Protein AF-A0A948FG03-F1 (afdb_monomer)

Solvent-accessible surface area (backbone atoms only — not comparable to full-atom values): 10979 Å² total; per-residue (Å²): 132,91,72,87,84,82,87,85,90,85,76,92,40,69,92,44,40,44,73,74,46,52,48,54,50,53,49,34,48,30,69,26,48,68,45,96,51,102,78,54,52,73,44,79,37,76,53,86,86,86,85,87,84,87,84,83,83,82,92,64,96,41,87,91,67,68,50,73,68,55,46,48,51,48,46,70,67,39,48,65,60,51,21,59,76,71,62,13,80,45,79,75,46,76,59,95,52,34,39,34,23,26,21,96,84,71,63,36,37,36,37,37,35,65,49,83,66,64,91,58,48,67,61,52,54,62,78,47,66,96,35,42,27,44,38,33,39,40,44,99,53,88,65,68,66,74,81,51,67,88,53,58,91,45,54,43,83,44,55,28,42,56,69,62,52,52,54,52,51,53,52,52,52,62,57,73,78,106

Secondary structure (DSSP, 8-state):
-------------GGGIIIIIIHHHHHHHHHEEE--STT-PEEEP---------------S-GGG--HHHHHHHHHHTHHHHHHHHT--EEEEE-SSEEEEE-TTSSEEEEEE--SSSTTHHHHHHHTTTSEEEEEEE-SS---GGGGTTS-TTEEEEEESHHHHHHHHHHHHHHHT-

Sequence (178 aa):
DKGKRRFILCTNNEGQIAEEVCYPRIEKIIKGYTKKSKNSEKINGLGGNLQYFKTDLIPVERIDNINDKQRHELTEKAGQMIAIKENTFEEVEICEWYQIFENKDKTRKTAIYFRENADKFEELVKKMKNEKTVLYVFSYGVIDKELFKYLGKNITIEDIPEPILEIYREINLTIKDK

Nearest PDB structures (foldseek):
  6gpk-assembly1_C  TM=4.573E-01  e=8.631E-01  Homo sapiens
  6p4o-assembly2_D  TM=2.870E-01  e=3.043E-01  Sulfurisphaera tokodaii str. 7
  8r7e-assembly1_A  TM=3.905E-01  e=7.576E-01  Homo sapiens
  7myv-assembly1_A  TM=3.786E-01  e=5.349E+00  Plasmodium falciparum 3D7
  4kjz-assembly1_A  TM=3.976E-01  e=9.614E+00  Thermus thermophilus HB8

Radius of gyration: 20.3 Å; Cα contacts (8 Å, |Δi|>4): 213; chains: 1; bounding box: 46×48×62 Å

Foldseek 3Di:
DPDPDDDDDDDPCVVVCVPPPVQVVLVCQQQWDFDPDPVRDTGHHPHDDDDDDDDDDDDDPDLVDQDPVSQLVCLLRCVCVVCVVQQFRAWDDDDPAKTKGHHPVRQEIEMEGRDPDCPCVVVVLVVCPPHQYEYEYEDPDFDDCVVVPVRDPSYHYDYDDVVVSVVVVVVVVVVVVD

pLDDT: mean 89.24, std 8.6, range [48.06, 98.06]

Mean predicted aligned error: 6.2 Å

Structure (mmCIF, N/CA/C/O backbone):
data_AF-A0A948FG03-F1
#
_entry.id   AF-A0A948FG03-F1
#
loop_
_atom_site.group_PDB
_atom_site.id
_atom_site.type_symbol
_atom_site.label_atom_id
_atom_site.label_alt_id
_atom_site.label_comp_id
_atom_site.label_asym_id
_atom_site.label_entity_id
_atom_site.label_seq_id
_atom_site.pdbx_PDB_ins_code
_atom_site.Cartn_x
_atom_site.Cartn_y
_atom_site.Cartn_z
_atom_site.occupancy
_atom_site.B_i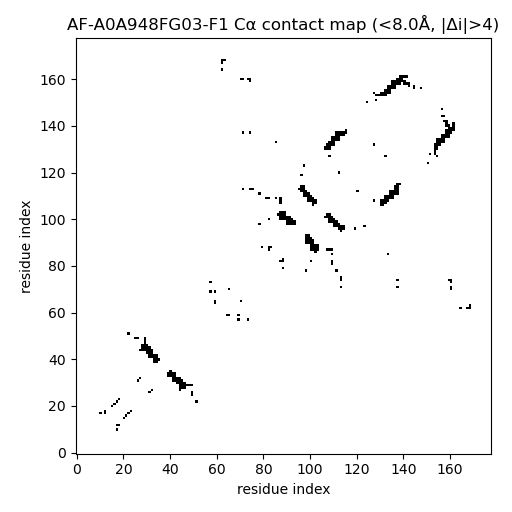so_or_equiv
_atom_site.auth_seq_id
_atom_site.auth_comp_id
_atom_site.auth_asym_id
_atom_site.auth_atom_id
_atom_site.pdbx_PDB_model_num
ATOM 1 N N . ASP A 1 1 ? -30.243 2.510 8.885 1.00 75.06 1 ASP A N 1
ATOM 2 C CA . ASP A 1 1 ? -30.362 2.360 7.415 1.00 75.06 1 ASP A CA 1
ATOM 3 C C . ASP A 1 1 ? -29.430 1.289 6.807 1.00 75.06 1 ASP A C 1
ATOM 5 O O . ASP A 1 1 ? -29.409 1.167 5.591 1.00 75.06 1 ASP A O 1
ATOM 9 N N . LYS A 1 2 ? -28.684 0.483 7.594 1.00 82.56 2 LYS A N 1
ATOM 10 C CA . LYS A 1 2 ? -27.725 -0.532 7.082 1.00 82.56 2 LYS A CA 1
ATOM 11 C C . LYS A 1 2 ? -26.729 0.025 6.037 1.00 82.56 2 LYS A C 1
ATOM 13 O O . LYS A 1 2 ? -26.262 -0.711 5.169 1.00 82.56 2 LYS A O 1
ATOM 18 N N . GLY A 1 3 ? -26.417 1.324 6.104 1.00 81.69 3 GLY A N 1
ATOM 19 C CA . GLY A 1 3 ? -25.534 1.983 5.144 1.00 81.69 3 GLY A CA 1
ATOM 20 C C . GLY A 1 3 ? -24.081 1.507 5.246 1.00 81.69 3 GLY A C 1
ATOM 21 O O . GLY A 1 3 ? -23.600 1.175 6.324 1.00 81.69 3 GLY A O 1
ATOM 22 N N . LYS A 1 4 ? -23.363 1.519 4.117 1.00 86.94 4 LYS A N 1
ATOM 23 C CA . LYS A 1 4 ? -21.937 1.149 4.004 1.00 86.94 4 LYS A CA 1
ATOM 24 C C . LYS A 1 4 ? -21.066 2.380 3.720 1.00 86.94 4 LYS A C 1
ATOM 26 O O . LYS A 1 4 ? -20.259 2.385 2.792 1.00 86.94 4 LYS A O 1
ATOM 31 N N . ARG A 1 5 ? -21.321 3.471 4.451 1.00 89.81 5 ARG A N 1
ATOM 32 C CA . ARG A 1 5 ? -20.656 4.764 4.223 1.00 89.81 5 ARG A CA 1
ATOM 33 C C . ARG A 1 5 ? -19.168 4.653 4.545 1.00 89.81 5 ARG A C 1
ATOM 35 O O . ARG A 1 5 ? -18.794 4.061 5.551 1.00 89.81 5 ARG A O 1
ATOM 42 N N . ARG A 1 6 ? -18.347 5.251 3.687 1.00 89.44 6 ARG A N 1
ATOM 43 C CA . ARG A 1 6 ? -16.896 5.393 3.839 1.00 89.44 6 ARG A CA 1
ATOM 44 C C . ARG A 1 6 ? -16.560 6.865 3.642 1.00 89.44 6 ARG A C 1
ATOM 46 O O . ARG A 1 6 ? -17.223 7.525 2.844 1.00 89.44 6 ARG A O 1
ATOM 53 N N . PHE A 1 7 ? -15.574 7.370 4.367 1.00 91.75 7 PHE A N 1
ATOM 54 C CA . PHE A 1 7 ? -15.118 8.749 4.236 1.00 91.75 7 PHE A CA 1
ATOM 55 C C . PHE A 1 7 ? -13.610 8.828 4.465 1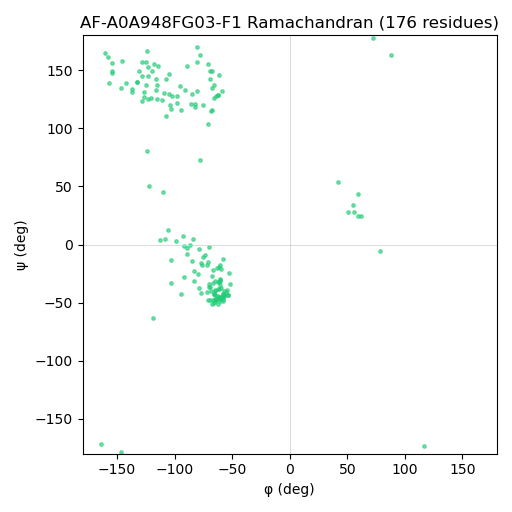.00 91.75 7 PHE A C 1
ATOM 57 O O . PHE A 1 7 ? -13.030 7.952 5.103 1.00 91.75 7 PHE A O 1
ATOM 64 N N . ILE A 1 8 ? -13.006 9.893 3.946 1.00 91.12 8 ILE A N 1
ATOM 65 C CA . ILE A 1 8 ? -11.625 10.288 4.213 1.00 91.12 8 ILE A CA 1
ATOM 66 C C . ILE A 1 8 ? -11.700 11.639 4.922 1.00 91.12 8 ILE A C 1
ATOM 68 O O . ILE A 1 8 ? -12.460 12.513 4.502 1.00 91.12 8 ILE A O 1
ATOM 72 N N . LEU A 1 9 ? -10.960 11.791 6.019 1.00 92.38 9 LEU A N 1
ATOM 73 C CA . LEU A 1 9 ? -10.835 13.054 6.739 1.00 92.38 9 LEU A CA 1
ATOM 74 C C . LEU A 1 9 ? -9.416 13.581 6.552 1.00 92.38 9 LEU A C 1
ATOM 76 O O . LEU A 1 9 ? -8.460 12.891 6.897 1.00 92.38 9 LEU A O 1
ATOM 80 N N . CYS A 1 10 ? -9.301 14.806 6.049 1.00 92.50 10 CYS A N 1
ATOM 81 C CA . CYS A 1 10 ? -8.025 15.476 5.828 1.00 92.50 10 CYS A CA 1
ATOM 82 C C . CYS A 1 10 ? -7.922 16.712 6.722 1.00 92.50 10 CYS A C 1
ATOM 84 O O . CYS A 1 10 ? -8.901 17.425 6.939 1.00 92.50 10 CYS A O 1
ATOM 86 N N . THR A 1 11 ? -6.725 16.974 7.229 1.00 92.69 11 THR A N 1
ATOM 87 C CA . THR A 1 11 ? -6.386 18.165 8.009 1.00 92.69 11 THR A CA 1
ATOM 88 C C . THR A 1 11 ? -4.888 18.413 7.864 1.00 92.69 11 THR A C 1
ATOM 90 O O . THR A 1 11 ? -4.123 17.466 7.704 1.00 92.69 11 THR A O 1
ATOM 93 N N . ASN A 1 12 ? -4.468 19.675 7.931 1.00 92.50 12 ASN A N 1
ATOM 94 C CA . ASN A 1 12 ? -3.057 20.059 8.016 1.00 92.50 12 ASN A CA 1
ATOM 95 C C . ASN A 1 12 ? -2.421 19.704 9.378 1.00 92.50 12 ASN A C 1
ATOM 97 O O . ASN A 1 12 ? -1.238 19.958 9.573 1.00 92.50 12 ASN A O 1
ATOM 101 N N . ASN A 1 13 ? -3.201 19.140 10.313 1.00 94.19 13 ASN A N 1
ATOM 102 C CA . ASN A 1 13 ? -2.780 18.782 11.666 1.00 94.19 13 ASN A CA 1
ATOM 103 C C . ASN A 1 13 ? -2.194 19.969 12.460 1.00 94.19 13 ASN A C 1
ATOM 105 O O . ASN A 1 13 ? -1.364 19.783 13.350 1.00 94.19 13 ASN A O 1
ATOM 109 N N . GLU A 1 14 ? -2.627 21.196 12.153 1.00 94.56 14 GLU A N 1
ATOM 110 C CA . GLU A 1 14 ? -2.222 22.391 12.891 1.00 94.56 14 GLU A CA 1
ATOM 111 C C . GLU A 1 14 ? -2.601 22.260 14.372 1.00 94.56 14 GLU A C 1
ATOM 113 O O . GLU A 1 14 ? -3.704 21.828 14.717 1.00 94.56 14 GLU A O 1
ATOM 118 N N . GLY A 1 15 ? -1.649 22.563 15.259 1.00 96.06 15 GLY A N 1
ATOM 119 C CA . GLY A 1 15 ? -1.823 22.363 16.699 1.00 96.06 15 GLY A CA 1
ATOM 120 C C . GLY A 1 15 ? -2.0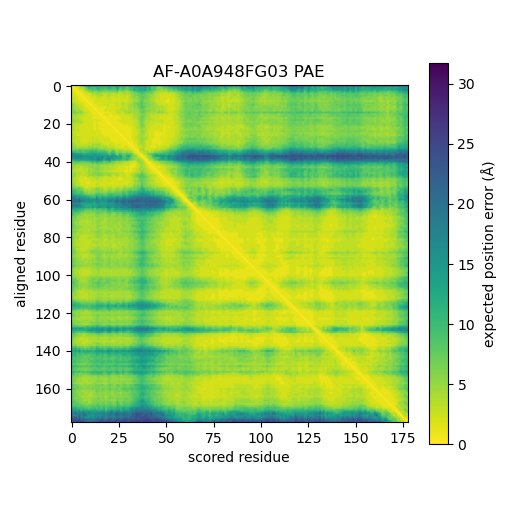47 20.901 17.103 1.00 96.06 15 GLY A C 1
ATOM 121 O O . GLY A 1 15 ? -2.664 20.656 18.133 1.00 96.06 15 GLY A O 1
ATOM 122 N N . GLN A 1 16 ? -1.594 19.935 16.292 1.00 95.19 16 GLN A N 1
ATOM 123 C CA . GLN A 1 16 ? -1.769 18.494 16.518 1.00 95.19 16 GLN A CA 1
ATOM 124 C C . GLN A 1 16 ? -3.244 18.053 16.601 1.00 95.19 16 GLN A C 1
ATOM 126 O O . GLN A 1 16 ? -3.568 17.021 17.193 1.00 95.19 16 GLN A O 1
ATOM 131 N N . ILE A 1 17 ? -4.168 18.811 15.995 1.00 96.00 17 ILE A N 1
ATOM 132 C CA . ILE A 1 17 ? -5.612 18.546 16.094 1.00 96.00 17 ILE A CA 1
ATOM 133 C C . ILE A 1 17 ? -6.010 17.168 15.546 1.00 96.00 17 ILE A C 1
ATOM 135 O O . ILE A 1 17 ? -6.968 16.554 16.029 1.00 96.00 17 ILE A O 1
ATOM 139 N N . ALA A 1 18 ? -5.289 16.653 14.549 1.00 94.88 18 ALA A N 1
ATOM 140 C CA . ALA A 1 18 ? -5.553 15.334 13.997 1.00 94.88 18 ALA A CA 1
ATOM 141 C C . ALA A 1 18 ? -5.191 14.244 15.012 1.00 94.88 18 ALA A C 1
ATOM 143 O O . ALA A 1 18 ? -6.007 13.356 15.262 1.00 94.88 18 ALA A O 1
ATOM 144 N N . GLU A 1 19 ? -4.005 14.356 15.614 1.00 94.50 19 GLU A N 1
ATOM 145 C CA . GLU A 1 19 ? -3.403 13.353 16.501 1.00 94.50 19 GLU A CA 1
ATOM 146 C C . GLU A 1 19 ? -4.021 13.370 17.904 1.00 94.50 19 GLU A C 1
ATOM 148 O O . GLU A 1 19 ? -4.325 12.313 18.456 1.00 94.50 19 GLU A O 1
ATOM 153 N N . GLU A 1 20 ? -4.277 14.552 18.465 1.00 96.31 20 GLU A N 1
ATOM 154 C CA . GLU A 1 20 ? -4.740 14.695 19.850 1.00 96.31 20 GLU A CA 1
ATOM 155 C C . GLU A 1 20 ? -6.268 14.709 19.985 1.00 96.31 20 GLU A C 1
ATOM 157 O O . GLU A 1 20 ? -6.811 14.302 21.018 1.00 96.31 20 GLU A O 1
ATOM 162 N N . VAL A 1 21 ? -6.990 15.154 18.949 1.00 94.69 21 VAL A N 1
ATOM 163 C CA . VAL A 1 21 ? -8.441 15.392 19.039 1.00 94.69 21 VAL A CA 1
ATOM 164 C C . VAL A 1 21 ? -9.231 14.516 18.075 1.00 94.69 21 VAL A C 1
ATOM 166 O O . VAL A 1 21 ? -10.054 13.703 18.507 1.00 94.69 21 VAL A O 1
ATOM 169 N N . CYS A 1 22 ? -9.027 14.672 16.768 1.00 95.38 22 CYS A N 1
ATOM 170 C CA . CYS A 1 22 ? -9.875 14.043 15.757 1.00 95.38 22 CYS A CA 1
ATOM 171 C C . CYS A 1 22 ? -9.726 12.520 15.735 1.00 95.38 22 CYS A C 1
ATOM 173 O O . CYS A 1 22 ? -10.739 11.820 15.823 1.00 95.38 22 CYS A O 1
ATOM 175 N N . TYR A 1 23 ? -8.495 12.008 15.661 1.00 95.44 23 TYR A N 1
ATOM 176 C CA . TYR A 1 23 ? -8.232 10.572 15.616 1.00 95.44 23 TYR A CA 1
ATOM 177 C C . TYR A 1 23 ? -8.715 9.855 16.890 1.00 95.44 23 TYR A C 1
ATOM 179 O O . TYR A 1 23 ? -9.551 8.954 16.760 1.00 95.44 23 TYR A O 1
ATOM 187 N N . PRO A 1 24 ? -8.359 10.295 18.119 1.00 95.56 24 PRO A N 1
ATOM 188 C CA . PRO A 1 24 ? -8.843 9.649 19.341 1.00 95.56 24 PRO A CA 1
ATOM 189 C C . PRO A 1 24 ? -10.365 9.706 19.487 1.00 95.56 24 PRO A C 1
ATOM 191 O O . PRO A 1 24 ? -10.979 8.795 20.044 1.00 95.56 24 PRO A O 1
ATOM 194 N N . ARG A 1 25 ? -11.011 10.774 18.997 1.00 95.19 25 ARG A N 1
ATOM 195 C CA . ARG A 1 25 ? -12.475 10.892 19.018 1.00 95.19 25 ARG A CA 1
ATOM 196 C C . ARG A 1 25 ? -13.131 9.865 18.099 1.00 95.19 25 ARG A C 1
ATOM 198 O O . ARG A 1 25 ? -14.074 9.204 18.527 1.00 95.19 25 ARG A O 1
ATOM 205 N N . ILE A 1 26 ? -12.654 9.724 16.863 1.00 95.75 26 ILE A N 1
ATOM 206 C CA . ILE A 1 26 ? -13.196 8.745 15.909 1.00 95.75 26 ILE A CA 1
ATOM 207 C C . ILE A 1 26 ? -12.933 7.323 16.414 1.00 95.75 26 ILE A C 1
ATOM 209 O O . ILE A 1 26 ? -13.846 6.499 16.423 1.00 95.75 26 ILE A O 1
ATOM 213 N N . GLU A 1 27 ? -11.731 7.059 16.924 1.00 95.81 27 GLU A N 1
ATOM 214 C CA . GLU A 1 27 ? -11.370 5.769 17.509 1.00 95.81 27 GLU A CA 1
ATOM 215 C C . GLU A 1 27 ? -12.304 5.386 18.667 1.00 95.81 27 GLU A C 1
ATOM 217 O O . GLU A 1 27 ? -12.835 4.274 18.685 1.00 95.81 27 GLU A O 1
ATOM 222 N N . LYS A 1 28 ? -12.578 6.312 19.597 1.00 94.75 28 LYS A N 1
ATOM 223 C CA . LYS A 1 28 ? -13.524 6.094 20.705 1.00 94.75 28 LYS A CA 1
ATOM 224 C C . LYS A 1 28 ? -14.941 5.815 20.224 1.00 94.75 28 LYS A C 1
ATOM 226 O O . LYS A 1 28 ? -15.624 4.990 20.817 1.00 94.75 28 LYS A O 1
ATOM 231 N N . ILE A 1 29 ? -15.403 6.483 19.171 1.00 93.88 29 ILE A N 1
ATOM 232 C CA . ILE A 1 29 ? -16.741 6.234 18.617 1.00 93.88 29 ILE A CA 1
ATOM 233 C C . ILE A 1 29 ? -16.814 4.851 17.954 1.00 93.88 29 ILE A C 1
ATOM 235 O O . ILE A 1 29 ? -17.825 4.162 18.085 1.00 93.88 29 ILE A O 1
ATOM 239 N N . ILE A 1 30 ? -15.740 4.411 17.296 1.00 94.75 30 ILE A N 1
ATOM 240 C CA . ILE A 1 30 ? -15.665 3.089 16.660 1.00 94.75 30 ILE A CA 1
ATOM 241 C C . ILE A 1 30 ? -15.571 1.973 17.707 1.00 94.75 30 ILE A C 1
ATOM 243 O O . ILE A 1 30 ? -16.319 0.999 17.622 1.00 94.75 30 ILE A O 1
ATOM 247 N N . LYS A 1 31 ? -14.683 2.115 18.701 1.00 94.81 31 LYS A N 1
ATOM 248 C CA . LYS A 1 31 ? -14.413 1.095 19.734 1.00 94.81 31 LYS A CA 1
ATOM 249 C C . LYS A 1 31 ? -15.407 1.126 20.902 1.00 94.81 31 LYS A C 1
ATOM 251 O O . LYS A 1 31 ? -15.593 0.115 21.575 1.00 94.81 31 LYS A O 1
ATOM 256 N N . GLY A 1 32 ? -16.065 2.258 21.129 1.00 94.44 32 GLY A N 1
ATOM 257 C CA . GLY A 1 32 ? -16.833 2.535 22.341 1.00 94.44 32 GLY A CA 1
ATOM 258 C C . GLY A 1 32 ? -15.962 3.142 23.443 1.00 94.44 32 GLY A C 1
ATOM 259 O O . GLY A 1 32 ? -14.732 3.085 23.404 1.00 94.44 32 GLY A O 1
ATOM 260 N N . TYR A 1 33 ? -16.602 3.755 24.439 1.00 93.88 33 TYR A N 1
ATOM 261 C CA . TYR A 1 33 ? -15.919 4.391 25.568 1.00 93.88 33 TYR A CA 1
ATOM 262 C C . TYR A 1 33 ? -16.844 4.528 26.782 1.00 93.88 33 TYR A C 1
ATOM 264 O O . TYR A 1 33 ? -18.066 4.498 26.658 1.00 93.88 33 TYR A O 1
ATOM 272 N N . THR A 1 34 ? -16.266 4.725 27.966 1.00 92.06 34 THR A N 1
ATOM 273 C CA . THR A 1 34 ? -17.026 5.015 29.191 1.00 92.06 34 THR A CA 1
ATOM 274 C C . THR A 1 34 ? -17.044 6.518 29.443 1.00 92.06 34 THR A C 1
ATOM 276 O O . THR A 1 34 ? -15.991 7.164 29.463 1.00 92.06 34 THR A O 1
ATOM 279 N N . LYS A 1 35 ? -18.231 7.099 29.636 1.00 87.12 35 LYS A N 1
ATOM 280 C CA . LYS A 1 35 ? -18.363 8.513 30.005 1.00 87.12 35 LYS A CA 1
ATOM 281 C C . LYS A 1 35 ? -17.825 8.730 31.417 1.00 87.12 35 LYS A C 1
ATOM 283 O O . LYS A 1 35 ? -18.186 8.011 32.344 1.00 87.12 35 LYS A O 1
ATOM 288 N N . LYS A 1 36 ? -17.031 9.785 31.600 1.00 82.50 36 LYS A N 1
ATOM 289 C CA . LYS A 1 36 ? -16.652 10.287 32.927 1.00 82.50 36 LYS A CA 1
ATOM 290 C C . LYS A 1 36 ? -17.816 11.101 33.508 1.00 82.50 36 LYS A C 1
ATOM 292 O O . LYS A 1 36 ? -17.779 12.325 33.515 1.00 82.50 36 LYS A O 1
ATOM 297 N N . SER A 1 37 ? -18.889 10.428 33.915 1.00 80.94 37 SER A N 1
ATOM 298 C CA . SER A 1 37 ? -20.021 11.025 34.637 1.00 80.94 37 SER A CA 1
ATOM 299 C C . SER A 1 37 ? -20.240 10.286 35.957 1.00 80.94 37 SER A C 1
ATOM 301 O O . SER A 1 37 ? -19.700 9.197 36.143 1.00 80.94 37 SER A O 1
ATOM 303 N N . LYS A 1 38 ? -21.047 10.848 36.872 1.00 71.25 38 LYS A N 1
ATOM 304 C CA . LYS A 1 38 ? -21.341 10.231 38.184 1.00 71.25 38 LYS A CA 1
ATOM 305 C C . LYS A 1 38 ? -21.835 8.776 38.090 1.00 71.25 38 LYS A C 1
ATOM 307 O O . LYS A 1 38 ? -21.636 8.024 39.034 1.00 71.25 38 LYS A O 1
ATOM 312 N N . ASN A 1 39 ? -22.414 8.381 36.951 1.00 79.88 39 ASN A N 1
ATOM 313 C CA . ASN A 1 39 ? -22.991 7.052 36.734 1.00 79.88 39 ASN A CA 1
ATOM 314 C C . ASN A 1 39 ? -22.168 6.162 35.776 1.00 79.88 39 ASN A C 1
ATOM 316 O O . ASN A 1 39 ? -22.631 5.077 35.444 1.00 79.88 39 ASN A O 1
ATOM 320 N N . SER A 1 40 ? -20.986 6.606 35.315 1.00 77.94 40 SER A N 1
ATOM 321 C CA . SER A 1 40 ? -20.055 5.839 34.458 1.00 77.94 40 SER A CA 1
ATOM 322 C C . SER A 1 40 ? -20.729 5.032 33.336 1.00 77.94 40 SER A C 1
ATOM 324 O O . SER A 1 40 ? -20.538 3.824 33.204 1.00 77.94 40 SER A O 1
ATOM 326 N N . GLU A 1 41 ? -21.536 5.706 32.516 1.00 90.19 41 GLU A N 1
ATOM 327 C CA . GLU A 1 41 ? -22.268 5.073 31.415 1.00 90.19 41 GLU A CA 1
ATOM 328 C C . GLU A 1 41 ? -21.303 4.550 30.333 1.00 90.19 41 GLU A C 1
ATOM 330 O O . GLU A 1 41 ? -20.483 5.304 29.795 1.00 90.19 41 GLU A O 1
ATOM 335 N N . LYS A 1 42 ? -21.418 3.260 29.994 1.00 91.00 42 LYS A N 1
ATOM 336 C CA . LYS A 1 42 ? -20.658 2.627 28.909 1.00 91.00 42 LYS A CA 1
ATOM 337 C C . LYS A 1 42 ? -21.374 2.833 27.577 1.00 91.00 42 LYS A C 1
ATOM 339 O O . LYS A 1 42 ? -22.503 2.389 27.398 1.00 91.00 42 LYS A O 1
ATOM 344 N N . ILE A 1 43 ? -20.686 3.463 26.632 1.00 92.69 43 ILE A N 1
ATOM 345 C CA . ILE A 1 43 ? -21.158 3.656 25.265 1.00 92.69 43 ILE A CA 1
ATOM 346 C C . ILE A 1 43 ? -20.549 2.573 24.382 1.00 92.69 43 ILE A C 1
ATOM 348 O O . ILE A 1 43 ? -19.326 2.444 24.290 1.00 92.69 43 ILE A O 1
ATOM 352 N N . ASN A 1 44 ? -21.414 1.794 23.736 1.00 94.50 44 ASN A N 1
ATOM 353 C CA . ASN A 1 44 ? -20.993 0.789 22.768 1.00 94.50 44 ASN A CA 1
ATOM 354 C C . ASN A 1 44 ? -20.431 1.461 21.512 1.00 94.50 44 ASN A C 1
ATOM 356 O O . ASN A 1 44 ? -20.932 2.493 21.067 1.00 94.50 44 ASN A O 1
ATOM 360 N N . GLY A 1 45 ? -19.389 0.858 20.945 1.00 94.19 45 GLY A N 1
ATOM 361 C CA . GLY A 1 45 ? -18.805 1.316 19.693 1.00 94.19 45 GLY A CA 1
ATOM 362 C C . GLY A 1 45 ? -19.732 1.082 18.507 1.00 94.19 45 GLY A C 1
ATOM 363 O O . GLY A 1 45 ? -20.492 0.113 18.482 1.00 94.19 45 GLY A O 1
ATOM 364 N N . LEU A 1 46 ? -19.643 1.953 17.505 1.00 91.88 46 LEU A N 1
ATOM 365 C CA . LEU A 1 46 ? -20.378 1.797 16.246 1.00 91.88 46 LEU A CA 1
ATOM 366 C C . LEU A 1 46 ? -19.770 0.720 15.331 1.00 91.88 46 LEU A C 1
ATOM 368 O O . LEU A 1 46 ? -20.397 0.330 14.346 1.00 91.88 46 LEU A O 1
ATOM 372 N N . GLY A 1 47 ? -18.568 0.230 15.653 1.00 89.44 47 GLY A N 1
ATOM 373 C CA . GLY A 1 47 ? -17.807 -0.671 14.795 1.00 89.44 47 GLY A CA 1
ATOM 374 C C . GLY A 1 47 ? -17.231 0.034 13.562 1.00 89.44 47 GLY A C 1
ATOM 375 O O . GLY A 1 47 ? -17.422 1.232 13.354 1.00 89.44 47 GLY A O 1
ATOM 376 N N . GLY A 1 48 ? -16.480 -0.718 12.757 1.00 88.19 48 GLY A N 1
ATOM 377 C CA . GLY A 1 48 ? -15.773 -0.214 11.575 1.00 88.19 48 GLY A CA 1
ATOM 378 C C . GLY A 1 48 ? -14.253 -0.330 11.689 1.00 88.19 48 GLY A C 1
ATOM 379 O O . GLY A 1 48 ? -13.728 -0.941 12.621 1.00 88.19 48 GLY A O 1
ATOM 380 N N . ASN A 1 49 ? -13.554 0.239 10.711 1.00 87.81 49 ASN A N 1
ATOM 381 C CA . ASN A 1 49 ? -12.099 0.319 10.650 1.00 87.81 49 ASN A CA 1
ATOM 382 C C . ASN A 1 49 ? -11.649 1.785 10.609 1.00 87.81 49 ASN A C 1
ATOM 384 O O . ASN A 1 49 ? -12.355 2.650 10.095 1.00 87.81 49 ASN A O 1
ATOM 388 N N . LEU A 1 50 ? -10.470 2.048 11.166 1.00 90.62 50 LEU A N 1
ATOM 389 C CA . LEU A 1 50 ? -9.841 3.361 11.186 1.00 90.62 50 LEU A CA 1
ATOM 390 C C . LEU A 1 50 ? -8.363 3.185 10.866 1.00 90.62 50 LEU A C 1
ATOM 392 O O . LEU A 1 50 ? -7.706 2.347 11.478 1.00 90.62 50 LEU A O 1
ATOM 396 N N . GLN A 1 51 ? -7.862 3.985 9.933 1.00 89.19 51 GLN A N 1
ATOM 397 C CA . GLN A 1 51 ? -6.449 4.043 9.587 1.00 89.19 51 GLN A CA 1
ATOM 398 C C . GLN A 1 51 ? -6.028 5.508 9.540 1.00 89.19 51 GLN A C 1
ATOM 400 O O . GLN A 1 51 ? -6.799 6.365 9.104 1.00 89.19 51 GLN A O 1
ATOM 405 N N . TYR A 1 52 ? -4.832 5.790 10.046 1.00 90.56 52 TYR A N 1
ATOM 406 C CA . TYR A 1 52 ? -4.263 7.129 10.103 1.00 90.56 52 TYR A CA 1
ATOM 407 C C . TYR A 1 52 ? -3.022 7.169 9.222 1.00 90.56 52 TYR A C 1
ATOM 409 O O . TYR A 1 52 ? -2.112 6.364 9.406 1.00 90.56 52 TYR A O 1
ATOM 417 N N . PHE A 1 53 ? -2.993 8.105 8.279 1.00 89.88 53 PHE A N 1
ATOM 418 C CA . PHE A 1 53 ? -1.893 8.273 7.337 1.00 89.88 53 PHE A CA 1
ATOM 419 C C . PHE A 1 53 ? -1.224 9.623 7.574 1.00 89.88 53 PHE A C 1
ATOM 421 O O . PHE A 1 53 ? -1.906 10.631 7.764 1.00 89.88 53 PHE A O 1
ATOM 428 N N . LYS A 1 54 ? 0.110 9.636 7.548 1.00 88.44 54 LYS A N 1
ATOM 429 C CA . LYS A 1 54 ? 0.913 10.860 7.496 1.00 88.44 54 LYS A CA 1
ATOM 430 C C . LYS A 1 54 ? 1.446 10.991 6.076 1.00 88.44 54 LYS A C 1
ATOM 432 O O . LYS A 1 54 ? 1.986 10.032 5.535 1.00 88.44 54 LYS A O 1
ATOM 437 N N . THR A 1 55 ? 1.254 12.155 5.477 1.00 84.62 55 THR A N 1
ATOM 438 C CA . THR A 1 55 ? 1.711 12.447 4.118 1.00 84.62 55 THR A CA 1
ATOM 439 C C . THR A 1 55 ? 2.887 13.402 4.176 1.00 84.62 55 THR A C 1
ATOM 441 O O . THR A 1 55 ? 2.873 14.330 4.983 1.00 84.62 55 THR A O 1
ATOM 444 N N . ASP A 1 56 ? 3.851 13.204 3.288 1.00 81.25 56 ASP A N 1
ATOM 445 C CA . ASP A 1 56 ? 4.933 14.149 3.038 1.00 81.25 56 ASP A CA 1
ATOM 446 C C . ASP A 1 56 ? 4.955 14.504 1.548 1.00 81.25 56 ASP A C 1
ATOM 448 O O . ASP A 1 56 ? 4.424 13.761 0.715 1.00 81.25 56 ASP A O 1
ATOM 452 N N . LEU A 1 57 ? 5.521 15.658 1.217 1.00 78.06 57 LEU A N 1
ATOM 453 C CA . LEU A 1 57 ? 5.640 16.122 -0.158 1.00 78.06 57 LEU A CA 1
ATOM 454 C C . LEU A 1 57 ? 6.971 15.656 -0.740 1.00 78.06 57 LEU A C 1
ATOM 456 O O . LEU A 1 57 ? 8.025 15.854 -0.142 1.00 78.06 57 LEU A O 1
ATOM 460 N N . ILE A 1 58 ? 6.933 15.098 -1.949 1.00 72.62 58 ILE A N 1
ATOM 461 C CA . ILE A 1 58 ? 8.154 14.842 -2.713 1.00 72.62 58 ILE A CA 1
ATOM 462 C C . ILE A 1 58 ? 8.540 16.150 -3.413 1.00 72.62 58 ILE A C 1
ATOM 464 O O . ILE A 1 58 ? 7.752 16.654 -4.221 1.00 72.62 58 ILE A O 1
ATOM 468 N N . PRO A 1 59 ? 9.716 16.731 -3.117 1.00 71.12 59 PRO A N 1
ATOM 469 C CA . PRO A 1 59 ? 10.134 17.977 -3.736 1.00 71.12 59 PRO A CA 1
ATOM 470 C C . PRO A 1 59 ? 10.397 17.754 -5.228 1.00 71.12 59 PRO A C 1
ATOM 472 O O . PRO A 1 59 ? 11.314 17.031 -5.627 1.00 71.12 59 PRO A O 1
ATOM 475 N N . VAL A 1 60 ? 9.591 18.406 -6.061 1.00 68.25 60 VAL A N 1
ATOM 476 C CA . VAL A 1 60 ? 9.758 18.448 -7.515 1.00 68.25 60 VAL A CA 1
ATOM 477 C C . VAL A 1 60 ? 9.849 19.905 -7.954 1.00 68.25 60 VAL A C 1
ATOM 479 O O . VAL A 1 60 ? 8.979 20.709 -7.631 1.00 68.25 60 VAL A O 1
ATOM 482 N N . GLU A 1 61 ? 10.911 20.270 -8.677 1.00 66.69 61 GLU A N 1
ATOM 483 C CA . GLU A 1 61 ? 11.062 21.638 -9.200 1.00 66.69 61 GLU A CA 1
ATOM 484 C C . GLU A 1 61 ? 9.978 21.949 -10.238 1.00 66.69 61 GLU A C 1
ATOM 486 O O . GLU A 1 61 ? 9.377 23.024 -10.237 1.00 66.69 61 GLU A O 1
ATOM 491 N N . ARG A 1 62 ? 9.713 20.983 -11.126 1.00 68.44 62 ARG A N 1
ATOM 492 C CA . ARG A 1 62 ? 8.607 20.985 -12.086 1.00 68.44 62 ARG A CA 1
ATOM 493 C C . ARG A 1 62 ? 8.127 19.561 -12.287 1.00 68.44 62 ARG A C 1
ATOM 495 O O . ARG A 1 62 ? 8.933 18.665 -12.512 1.00 68.44 62 ARG A O 1
ATOM 502 N N . ILE A 1 63 ? 6.813 19.372 -12.277 1.00 71.25 63 ILE A N 1
ATOM 503 C CA . ILE A 1 63 ? 6.210 18.051 -12.476 1.00 71.25 63 ILE A CA 1
ATOM 504 C C . ILE A 1 63 ? 6.429 17.492 -13.888 1.00 71.25 63 ILE A C 1
ATOM 506 O O . ILE A 1 63 ? 6.392 16.284 -14.109 1.00 71.25 63 ILE A O 1
ATOM 510 N N . ASP A 1 64 ? 6.700 18.390 -14.832 1.00 69.81 64 ASP A N 1
ATOM 511 C CA . ASP A 1 64 ? 7.030 18.059 -16.215 1.00 69.81 64 ASP A CA 1
ATOM 512 C C . ASP A 1 64 ? 8.479 17.549 -16.348 1.00 69.81 64 ASP A C 1
ATOM 514 O O . ASP A 1 64 ? 8.807 16.890 -17.328 1.00 69.81 64 ASP A O 1
ATOM 518 N N . ASN A 1 65 ? 9.331 17.795 -15.341 1.00 75.12 65 ASN A N 1
ATOM 519 C CA . ASN A 1 65 ? 10.756 17.446 -15.325 1.00 75.12 65 ASN A CA 1
ATOM 520 C C . ASN A 1 65 ? 11.106 16.540 -14.130 1.00 75.12 65 ASN A C 1
ATOM 522 O O . ASN A 1 65 ? 12.032 16.825 -13.370 1.00 75.12 65 ASN A O 1
ATOM 526 N N . ILE A 1 66 ? 10.356 15.454 -13.941 1.00 82.12 66 ILE A N 1
ATOM 527 C CA . ILE A 1 66 ? 10.668 14.447 -12.918 1.00 82.12 66 ILE A CA 1
ATOM 528 C C . ILE A 1 66 ? 11.730 13.496 -13.465 1.00 82.12 66 ILE A C 1
ATOM 530 O O . ILE A 1 66 ? 11.507 12.833 -14.480 1.00 82.12 66 ILE A O 1
ATOM 534 N N . ASN A 1 67 ? 12.869 13.417 -12.777 1.00 86.75 67 ASN A N 1
ATOM 535 C CA . ASN A 1 67 ? 13.948 12.497 -13.133 1.00 86.75 67 ASN A CA 1
ATOM 536 C C . ASN A 1 67 ? 13.693 11.067 -12.621 1.00 86.75 67 ASN A C 1
ATOM 538 O O . ASN A 1 67 ? 12.810 10.820 -11.797 1.00 86.75 67 ASN A O 1
ATOM 542 N N . ASP A 1 68 ? 14.513 10.124 -13.076 1.00 86.62 68 ASP A N 1
ATOM 543 C CA . ASP A 1 68 ? 14.362 8.696 -12.773 1.00 86.62 68 ASP A CA 1
ATOM 544 C C . ASP A 1 68 ? 14.422 8.392 -11.271 1.00 86.62 68 ASP A C 1
ATOM 546 O O . ASP A 1 68 ? 13.638 7.594 -10.757 1.00 86.62 68 ASP A O 1
ATOM 550 N N . LYS A 1 69 ? 15.283 9.100 -10.530 1.00 87.94 69 LYS A N 1
ATOM 551 C CA . LYS A 1 69 ? 15.382 8.965 -9.072 1.00 87.94 69 LYS A CA 1
ATOM 552 C C . LYS A 1 69 ? 14.074 9.366 -8.384 1.00 87.94 69 LYS A C 1
ATOM 554 O O . LYS A 1 69 ? 13.617 8.660 -7.491 1.00 87.94 69 LYS A O 1
ATOM 559 N N . GLN A 1 70 ? 13.461 10.470 -8.802 1.00 88.12 70 GLN A N 1
ATOM 560 C CA . GLN A 1 70 ? 12.191 10.940 -8.245 1.00 88.12 70 GLN A CA 1
ATOM 561 C C . GLN A 1 70 ? 11.017 10.036 -8.642 1.00 88.12 70 GLN A C 1
ATOM 563 O O . GLN A 1 70 ? 10.136 9.796 -7.822 1.00 88.12 70 GLN A O 1
ATOM 568 N N . ARG A 1 71 ? 11.006 9.495 -9.871 1.00 89.81 71 ARG A N 1
ATOM 569 C CA . ARG A 1 71 ? 10.027 8.475 -10.302 1.00 89.81 71 ARG A CA 1
ATOM 570 C C . ARG A 1 71 ? 10.084 7.246 -9.399 1.00 89.81 71 ARG A C 1
ATOM 572 O O . ARG A 1 71 ? 9.052 6.726 -8.967 1.00 89.81 71 ARG A O 1
ATOM 579 N N . HIS A 1 72 ? 11.298 6.799 -9.111 1.00 90.12 72 HIS A N 1
ATOM 580 C CA . HIS A 1 72 ? 11.534 5.656 -8.253 1.00 90.12 72 HIS A CA 1
ATOM 581 C C . HIS A 1 72 ? 11.089 5.925 -6.806 1.00 90.12 72 HIS A C 1
ATOM 583 O O . HIS A 1 72 ? 10.274 5.178 -6.269 1.00 90.12 72 HIS A O 1
ATOM 589 N N . GLU A 1 73 ? 11.523 7.045 -6.220 1.00 89.88 73 GLU A N 1
ATOM 590 C CA . GLU A 1 73 ? 11.116 7.467 -4.874 1.00 89.88 73 GLU A CA 1
ATOM 591 C C . GLU A 1 73 ? 9.592 7.614 -4.755 1.00 89.88 73 GLU A C 1
ATOM 593 O O . GLU A 1 73 ? 8.994 7.133 -3.794 1.00 89.88 73 GLU A O 1
ATOM 598 N N . LEU A 1 74 ? 8.935 8.205 -5.758 1.00 89.62 74 LEU A N 1
ATOM 599 C CA . LEU A 1 74 ? 7.477 8.300 -5.797 1.00 89.62 74 LEU A CA 1
ATOM 600 C C . LEU A 1 74 ? 6.819 6.922 -5.749 1.00 89.62 74 LEU A C 1
ATOM 602 O O . LEU A 1 74 ? 5.843 6.745 -5.028 1.00 89.62 74 LEU A O 1
ATOM 606 N N . THR A 1 75 ? 7.352 5.948 -6.482 1.00 91.88 75 THR A N 1
ATOM 607 C CA . THR A 1 75 ? 6.803 4.588 -6.505 1.00 91.88 75 THR A CA 1
ATOM 608 C C . THR A 1 75 ? 6.922 3.915 -5.139 1.00 91.88 75 THR A C 1
ATOM 610 O O . THR A 1 75 ? 5.936 3.371 -4.643 1.00 91.88 75 THR A O 1
ATOM 613 N N . GLU A 1 76 ? 8.091 4.002 -4.500 1.00 91.75 76 GLU A N 1
ATOM 614 C CA . GLU A 1 76 ? 8.314 3.449 -3.157 1.00 91.75 76 GLU A CA 1
ATOM 615 C C . GLU A 1 76 ? 7.407 4.110 -2.105 1.00 91.75 76 GLU A C 1
ATOM 6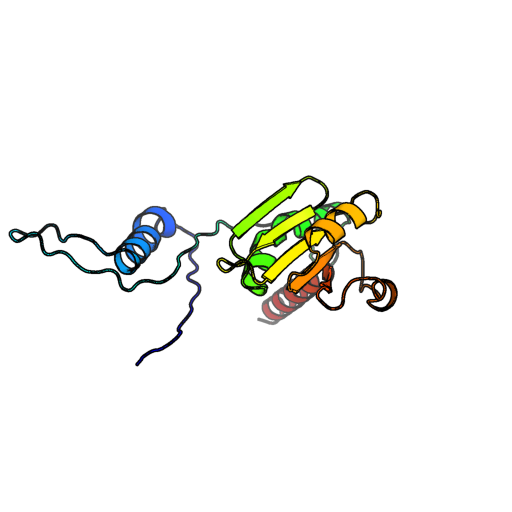17 O O . GLU A 1 76 ? 6.871 3.440 -1.221 1.00 91.75 76 GLU A O 1
ATOM 622 N N . LYS A 1 77 ? 7.181 5.427 -2.203 1.00 90.19 77 LYS A N 1
ATOM 623 C CA . LYS A 1 77 ? 6.324 6.173 -1.263 1.00 90.19 77 LYS A CA 1
ATOM 624 C C . LYS A 1 77 ? 4.827 6.028 -1.552 1.00 90.19 77 LYS A C 1
ATOM 626 O O . LYS A 1 77 ? 4.019 6.155 -0.633 1.00 90.19 77 LYS A O 1
ATOM 631 N N . ALA A 1 78 ? 4.439 5.734 -2.792 1.00 91.06 78 AL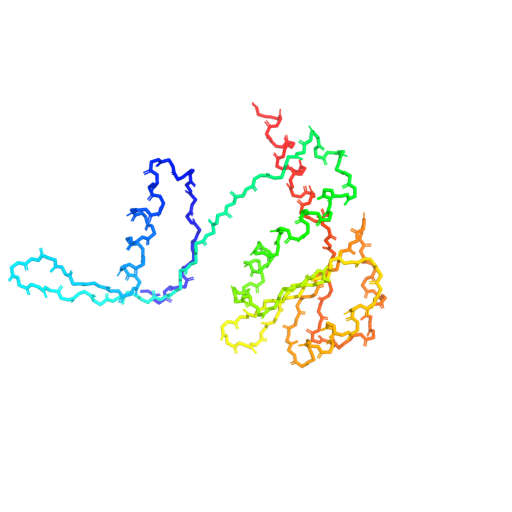A A N 1
ATOM 632 C CA . ALA A 1 78 ? 3.040 5.607 -3.199 1.00 91.06 78 ALA A CA 1
ATOM 633 C C . ALA A 1 78 ? 2.367 4.321 -2.700 1.00 91.06 78 ALA A C 1
ATOM 635 O O . ALA A 1 78 ? 1.145 4.200 -2.810 1.00 91.06 78 ALA A O 1
ATOM 636 N N . GLY A 1 79 ? 3.111 3.372 -2.125 1.00 93.69 79 GLY A N 1
ATOM 637 C CA . GLY A 1 79 ? 2.579 2.053 -1.791 1.00 93.69 79 GLY A CA 1
ATOM 638 C C . GLY A 1 79 ? 1.320 2.065 -0.930 1.00 93.69 79 GLY A C 1
ATOM 639 O O . GLY A 1 79 ? 0.337 1.399 -1.255 1.00 93.69 79 GLY A O 1
ATOM 640 N N . GLN A 1 80 ? 1.282 2.913 0.099 1.00 92.06 80 GLN A N 1
ATOM 641 C CA . GLN A 1 80 ? 0.095 3.061 0.945 1.00 92.06 80 GLN A CA 1
ATOM 642 C C . GLN A 1 80 ? -1.099 3.680 0.198 1.00 92.06 80 GLN A C 1
ATOM 644 O O . GLN A 1 80 ? -2.244 3.313 0.455 1.00 92.06 80 GLN A O 1
ATOM 649 N N . MET A 1 81 ? -0.868 4.580 -0.763 1.00 91.25 81 MET A N 1
ATOM 650 C CA . MET A 1 81 ? -1.946 5.137 -1.592 1.00 91.25 81 MET A CA 1
ATOM 651 C C . MET A 1 81 ? -2.540 4.074 -2.519 1.00 91.25 81 MET A C 1
ATOM 653 O O . MET A 1 81 ? -3.759 3.989 -2.678 1.00 91.25 81 MET A O 1
ATOM 657 N N . ILE A 1 82 ? -1.687 3.226 -3.089 1.00 94.81 82 ILE A N 1
ATOM 658 C CA . ILE A 1 82 ? -2.100 2.108 -3.942 1.00 94.81 82 ILE A CA 1
ATOM 659 C C . ILE A 1 82 ? -2.883 1.080 -3.116 1.00 94.81 82 ILE A C 1
ATOM 661 O O . ILE A 1 82 ? -3.953 0.635 -3.526 1.00 94.81 82 ILE A O 1
ATOM 665 N N . ALA A 1 83 ? -2.414 0.772 -1.907 1.00 94.44 83 ALA A N 1
ATOM 666 C CA . ALA A 1 83 ? -3.119 -0.067 -0.944 1.00 94.44 83 ALA A CA 1
ATOM 667 C C . ALA A 1 83 ? -4.536 0.451 -0.627 1.00 94.44 83 ALA A C 1
ATOM 669 O O . ALA A 1 83 ? -5.489 -0.334 -0.581 1.00 94.44 83 ALA A O 1
ATOM 670 N N . ILE A 1 84 ? -4.706 1.773 -0.477 1.00 92.06 84 ILE A N 1
ATOM 671 C CA . ILE A 1 84 ? -6.024 2.407 -0.308 1.00 92.06 84 ILE A CA 1
ATOM 672 C C . ILE A 1 84 ? -6.893 2.213 -1.558 1.00 92.06 84 ILE A C 1
ATOM 674 O O . ILE A 1 84 ? -8.051 1.807 -1.427 1.00 92.06 84 ILE A O 1
ATOM 678 N N . LYS A 1 85 ? -6.348 2.472 -2.759 1.00 92.75 85 LYS A N 1
ATOM 679 C CA . LYS A 1 85 ? -7.054 2.294 -4.044 1.00 92.75 85 LYS A CA 1
ATOM 680 C C . LYS A 1 85 ? -7.578 0.867 -4.201 1.00 92.75 85 LYS A C 1
ATOM 682 O O . LYS A 1 85 ? -8.727 0.671 -4.596 1.00 92.75 85 LYS A O 1
ATOM 687 N N . GLU A 1 86 ? -6.760 -0.119 -3.845 1.00 95.19 86 GLU A N 1
ATOM 688 C CA . GLU A 1 86 ? -7.076 -1.537 -4.021 1.00 95.19 86 GLU A CA 1
ATOM 689 C C . GLU A 1 86 ? -7.810 -2.180 -2.835 1.00 95.19 86 GLU A C 1
ATOM 691 O O . GLU A 1 86 ? -8.241 -3.337 -2.925 1.00 95.19 86 GLU A O 1
ATOM 696 N N . ASN A 1 87 ? -8.034 -1.421 -1.755 1.00 92.50 87 ASN A N 1
ATOM 697 C CA . ASN A 1 87 ? -8.684 -1.875 -0.524 1.00 92.50 87 ASN A CA 1
ATOM 698 C C . ASN A 1 87 ? -7.931 -3.057 0.131 1.00 92.50 87 ASN A C 1
ATOM 700 O O . ASN A 1 87 ? -8.537 -4.037 0.578 1.00 92.50 87 ASN A O 1
ATOM 704 N N . THR A 1 88 ? -6.602 -2.953 0.176 1.00 95.06 88 THR A N 1
ATOM 705 C CA . THR A 1 88 ? -5.659 -3.905 0.786 1.00 95.06 88 THR A CA 1
ATOM 706 C C . THR A 1 88 ? -4.815 -3.164 1.820 1.00 95.06 88 THR A C 1
ATOM 708 O O . THR A 1 88 ? -3.734 -2.691 1.508 1.00 95.06 88 THR A O 1
ATOM 711 N N . PHE A 1 89 ? -5.353 -2.958 3.019 1.00 91.25 89 PHE A N 1
ATOM 712 C CA . PHE A 1 89 ? -4.797 -2.006 3.989 1.00 91.25 89 PHE A CA 1
ATOM 713 C C . PHE A 1 89 ? -3.668 -2.555 4.869 1.00 91.25 89 PHE A C 1
ATOM 715 O O . PHE A 1 89 ? -3.007 -1.764 5.540 1.00 91.25 89 PHE A O 1
ATOM 722 N N . GLU A 1 90 ? -3.472 -3.874 4.897 1.00 93.62 90 GLU A N 1
ATOM 723 C CA . GLU A 1 90 ? -2.501 -4.531 5.774 1.00 93.62 90 GLU A CA 1
ATOM 724 C C . GLU A 1 90 ? -1.189 -4.738 5.015 1.00 93.62 90 GLU A C 1
ATOM 726 O O . GLU A 1 90 ? -1.164 -5.462 4.021 1.00 93.62 90 GLU A O 1
ATOM 731 N N . GLU A 1 91 ? -0.106 -4.099 5.459 1.00 95.62 91 GLU A N 1
ATOM 732 C CA . GLU A 1 91 ? 1.232 -4.314 4.897 1.00 95.62 91 GLU A CA 1
ATOM 733 C C . GLU A 1 91 ? 1.790 -5.650 5.395 1.00 95.62 91 GLU A C 1
ATOM 735 O O . GLU A 1 91 ? 1.929 -5.875 6.597 1.00 95.62 91 GLU A O 1
ATOM 740 N N . VAL A 1 92 ? 2.080 -6.550 4.458 1.00 96.00 92 VAL A N 1
ATOM 741 C CA . VAL A 1 92 ? 2.555 -7.910 4.744 1.00 96.00 92 VAL A CA 1
ATOM 742 C C . VAL A 1 92 ? 4.072 -7.969 4.702 1.00 96.00 92 VAL A C 1
ATOM 744 O O . VAL A 1 92 ? 4.698 -8.631 5.526 1.00 96.00 92 VAL A O 1
ATOM 747 N N . GLU A 1 93 ? 4.663 -7.312 3.708 1.00 96.88 93 GLU A N 1
ATOM 748 C CA . GLU A 1 93 ? 6.095 -7.369 3.462 1.00 96.88 93 GLU A CA 1
ATOM 749 C C . GLU A 1 93 ? 6.548 -6.143 2.677 1.00 96.88 93 GLU A C 1
ATOM 751 O O . GLU A 1 93 ? 5.892 -5.733 1.719 1.00 96.88 93 GLU A O 1
ATOM 756 N N . ILE A 1 94 ? 7.698 -5.597 3.054 1.00 97.00 94 ILE A N 1
ATOM 757 C CA . ILE A 1 94 ? 8.385 -4.542 2.320 1.00 97.00 94 ILE A CA 1
ATOM 758 C C . ILE A 1 94 ? 9.877 -4.857 2.282 1.00 97.00 94 ILE A C 1
ATOM 760 O O . ILE A 1 94 ? 10.483 -5.221 3.291 1.00 97.00 94 ILE A O 1
ATOM 764 N N . CYS A 1 95 ? 10.472 -4.731 1.103 1.00 95.38 95 CYS A N 1
ATOM 765 C CA . CYS A 1 95 ? 11.911 -4.785 0.910 1.00 95.38 95 CYS A CA 1
ATOM 766 C C . CYS A 1 95 ? 12.323 -3.850 -0.233 1.00 95.38 95 CYS A C 1
ATOM 768 O O . CYS A 1 95 ? 11.490 -3.201 -0.857 1.00 95.38 95 CYS A O 1
ATOM 770 N N . GLU A 1 96 ? 13.617 -3.819 -0.544 1.00 94.62 96 GLU A N 1
ATOM 771 C CA . GLU A 1 96 ? 14.174 -2.995 -1.625 1.00 94.62 96 GLU A CA 1
ATOM 772 C C . GLU A 1 96 ? 13.607 -3.319 -3.019 1.00 94.62 96 GLU A C 1
ATOM 774 O O . GLU A 1 96 ? 13.768 -2.541 -3.952 1.00 94.62 96 GLU A O 1
ATOM 779 N N . TRP A 1 97 ? 12.983 -4.482 -3.201 1.00 96.50 97 TRP A N 1
ATOM 780 C CA . TRP A 1 97 ? 12.514 -4.946 -4.508 1.00 96.50 97 TRP A CA 1
ATOM 781 C C . TRP A 1 97 ? 11.016 -4.781 -4.688 1.00 96.50 97 TRP A C 1
ATOM 783 O O . TRP A 1 97 ? 10.552 -4.572 -5.808 1.00 96.50 97 TRP A O 1
ATOM 793 N N . TYR A 1 98 ? 10.257 -4.924 -3.605 1.00 97.56 98 TYR A N 1
ATOM 794 C CA . TYR A 1 98 ? 8.808 -4.916 -3.660 1.00 97.56 98 TYR A CA 1
ATOM 795 C C . TYR A 1 98 ? 8.162 -4.623 -2.314 1.00 97.56 98 TYR A C 1
ATOM 797 O O . TYR A 1 98 ? 8.765 -4.768 -1.249 1.00 97.56 98 TYR A O 1
ATOM 805 N N . GLN A 1 99 ? 6.877 -4.305 -2.385 1.00 98.06 99 GLN A N 1
ATOM 806 C CA . GLN A 1 99 ? 5.989 -4.159 -1.244 1.00 98.06 99 GLN A CA 1
ATOM 807 C C . GLN A 1 99 ? 4.687 -4.912 -1.503 1.00 98.06 99 GLN A C 1
ATOM 809 O O . GLN A 1 99 ? 4.174 -4.926 -2.624 1.00 98.06 99 GLN A O 1
ATOM 814 N N . ILE A 1 100 ? 4.168 -5.570 -0.471 1.00 98.00 100 ILE A N 1
ATOM 815 C CA . ILE A 1 100 ? 2.989 -6.428 -0.532 1.00 98.00 100 ILE A CA 1
ATOM 816 C C . ILE A 1 100 ? 1.999 -5.980 0.531 1.00 98.00 100 ILE A C 1
ATOM 818 O O . ILE A 1 100 ? 2.334 -5.872 1.710 1.00 98.00 100 ILE A O 1
ATOM 822 N N . PHE A 1 101 ? 0.752 -5.826 0.109 1.00 97.31 101 PHE A N 1
ATOM 823 C CA . PHE A 1 101 ? -0.388 -5.587 0.970 1.00 97.31 101 PHE A CA 1
ATOM 824 C C . PHE A 1 101 ? -1.464 -6.653 0.779 1.00 97.31 101 PHE A C 1
ATOM 826 O O . PHE A 1 101 ? -1.628 -7.201 -0.313 1.00 97.31 101 PHE A O 1
ATOM 833 N N . GLU A 1 102 ? -2.259 -6.892 1.816 1.00 96.12 102 GLU A N 1
ATOM 834 C CA . GLU A 1 102 ? -3.434 -7.758 1.770 1.00 96.12 102 GLU A CA 1
ATOM 835 C C . GLU A 1 102 ? -4.679 -7.059 2.322 1.00 96.12 102 GLU A C 1
ATOM 837 O O . GLU A 1 102 ? -4.618 -6.083 3.077 1.00 96.12 102 GLU A O 1
ATOM 842 N N . ASN A 1 103 ? -5.854 -7.528 1.907 1.00 93.75 103 ASN A N 1
ATOM 843 C CA . ASN A 1 103 ? -7.081 -7.164 2.600 1.00 93.75 103 ASN A CA 1
ATOM 844 C C . ASN A 1 103 ? -7.253 -8.020 3.861 1.00 93.75 103 ASN A C 1
ATOM 846 O O . ASN A 1 103 ? -6.768 -9.144 3.947 1.00 93.75 103 ASN A O 1
ATOM 850 N N . LYS A 1 104 ? -8.030 -7.510 4.820 1.00 88.81 104 LYS A N 1
ATOM 851 C CA . LYS A 1 104 ? -8.275 -8.172 6.110 1.00 88.81 104 LYS A CA 1
ATOM 852 C C . LYS A 1 104 ? -8.750 -9.628 5.992 1.00 88.81 104 LYS A C 1
ATOM 854 O O . LYS A 1 104 ? -8.412 -10.455 6.833 1.00 88.81 104 LYS A O 1
ATOM 859 N N . ASP A 1 105 ? -9.519 -9.934 4.949 1.00 89.94 105 ASP A N 1
ATOM 860 C CA . ASP A 1 105 ? -10.090 -11.265 4.722 1.00 89.94 105 ASP A CA 1
ATOM 861 C C . ASP A 1 105 ? -9.145 -12.206 3.949 1.00 89.94 105 ASP A C 1
ATOM 863 O O . ASP A 1 105 ? -9.517 -13.346 3.682 1.00 89.94 105 ASP A O 1
ATOM 867 N N . LYS A 1 106 ? -7.945 -11.742 3.564 1.00 90.75 106 LYS A N 1
ATOM 868 C CA . LYS A 1 106 ? -6.923 -12.498 2.811 1.00 90.75 106 LYS A CA 1
ATOM 869 C C . LYS A 1 106 ? -7.427 -13.088 1.492 1.00 90.75 106 LYS A C 1
ATOM 871 O O . LYS A 1 106 ? -7.041 -14.174 1.073 1.00 90.75 106 LYS A O 1
ATOM 876 N N . THR A 1 107 ? -8.341 -12.373 0.845 1.00 91.88 107 THR A N 1
ATOM 877 C CA . THR A 1 107 ? -8.926 -12.744 -0.453 1.00 91.88 107 THR A CA 1
ATOM 878 C C . THR A 1 107 ? -8.352 -11.936 -1.613 1.00 91.88 107 THR A C 1
ATOM 880 O O . THR A 1 107 ? -8.578 -12.282 -2.777 1.00 91.88 107 THR A O 1
ATOM 883 N N . ARG A 1 108 ? -7.635 -10.848 -1.314 1.00 94.81 108 ARG A N 1
ATOM 884 C CA . ARG A 1 108 ? -7.019 -9.956 -2.289 1.00 94.81 108 ARG A CA 1
ATOM 885 C C . ARG A 1 108 ? -5.658 -9.476 -1.803 1.00 94.81 108 ARG A C 1
ATOM 887 O O . ARG A 1 108 ? -5.534 -9.059 -0.651 1.00 94.81 108 ARG A O 1
ATOM 894 N N . LYS A 1 109 ? -4.701 -9.426 -2.726 1.00 97.19 109 LYS A N 1
ATOM 895 C CA . LYS A 1 109 ? -3.396 -8.796 -2.536 1.00 97.19 109 LYS A CA 1
ATOM 896 C C . LYS A 1 109 ? -3.170 -7.639 -3.497 1.00 97.19 109 LYS A C 1
ATOM 898 O O . LYS A 1 109 ? -3.730 -7.589 -4.593 1.00 97.19 109 LYS A O 1
ATOM 903 N N . THR A 1 110 ? -2.297 -6.746 -3.074 1.00 97.94 110 THR A N 1
ATOM 904 C CA . THR A 1 110 ? -1.707 -5.706 -3.906 1.00 97.94 110 THR A CA 1
ATOM 905 C C . THR A 1 110 ? -0.210 -5.829 -3.760 1.00 97.94 110 THR A C 1
ATOM 907 O O . THR A 1 110 ? 0.296 -5.863 -2.643 1.00 97.94 110 THR A O 1
ATOM 910 N N . ALA A 1 111 ? 0.494 -5.932 -4.872 1.00 97.69 111 ALA A N 1
ATOM 911 C CA . ALA A 1 111 ? 1.943 -6.005 -4.884 1.00 97.69 111 ALA A CA 1
ATOM 912 C C . ALA A 1 111 ? 2.486 -4.873 -5.746 1.00 97.69 111 ALA A C 1
ATOM 914 O O . ALA A 1 111 ? 1.866 -4.506 -6.740 1.00 97.69 111 ALA A O 1
ATOM 915 N N . ILE A 1 112 ? 3.627 -4.321 -5.363 1.00 98.06 112 ILE A N 1
ATOM 916 C CA . ILE A 1 112 ? 4.317 -3.276 -6.113 1.00 98.06 112 ILE A CA 1
ATOM 917 C C . ILE A 1 112 ? 5.752 -3.738 -6.280 1.00 98.06 112 ILE A C 1
ATOM 919 O O . ILE A 1 112 ? 6.404 -4.046 -5.287 1.00 98.06 112 ILE A O 1
ATOM 923 N N . TYR A 1 113 ? 6.223 -3.824 -7.516 1.00 97.12 113 TYR A N 1
ATOM 924 C CA . TYR A 1 113 ? 7.592 -4.184 -7.850 1.00 97.12 113 TYR A CA 1
ATOM 925 C C . TYR A 1 113 ? 8.363 -2.928 -8.257 1.00 97.12 113 TYR A C 1
ATOM 927 O O . TYR A 1 113 ? 7.983 -2.246 -9.207 1.00 97.12 113 TYR A O 1
ATOM 935 N N . PHE A 1 114 ? 9.427 -2.610 -7.523 1.00 95.56 114 PHE A N 1
ATOM 936 C CA . PHE A 1 114 ? 10.123 -1.321 -7.595 1.00 95.56 114 PHE A CA 1
ATOM 937 C C . PHE A 1 114 ? 11.250 -1.267 -8.633 1.00 95.56 114 PHE A C 1
ATOM 939 O O . PHE A 1 114 ? 11.841 -0.208 -8.841 1.00 95.56 114 PHE A O 1
ATOM 946 N N . ARG A 1 115 ? 11.608 -2.398 -9.245 1.00 92.00 115 ARG A N 1
ATOM 947 C CA . ARG A 1 115 ? 12.804 -2.529 -10.086 1.00 92.00 115 ARG A CA 1
ATOM 948 C C . ARG A 1 115 ? 12.426 -2.810 -11.536 1.00 92.00 115 ARG A C 1
ATOM 950 O O . ARG A 1 115 ? 11.386 -3.390 -11.812 1.00 92.00 115 ARG A O 1
ATOM 957 N N . GLU A 1 116 ? 13.300 -2.422 -12.455 1.00 85.38 116 GLU A N 1
ATOM 958 C CA . GLU A 1 116 ? 13.120 -2.685 -13.891 1.00 85.38 116 GLU A CA 1
ATOM 959 C C . GLU A 1 116 ? 13.588 -4.085 -14.291 1.00 85.38 116 GLU A C 1
ATOM 961 O O . GLU A 1 116 ? 13.062 -4.696 -15.218 1.00 85.38 116 GLU A O 1
ATOM 966 N N . ASN A 1 117 ? 14.605 -4.598 -13.596 1.00 88.81 117 ASN A N 1
ATOM 967 C CA . ASN A 1 117 ? 15.128 -5.929 -13.861 1.00 88.81 117 ASN A CA 1
ATOM 968 C C . ASN A 1 117 ? 14.217 -7.005 -13.240 1.00 88.81 117 ASN A C 1
ATOM 970 O O . ASN A 1 117 ? 13.422 -6.725 -12.346 1.00 88.81 117 ASN A O 1
ATOM 974 N N . ALA A 1 118 ? 14.356 -8.258 -13.668 1.00 89.88 118 ALA A N 1
ATOM 975 C CA . ALA A 1 118 ? 13.483 -9.346 -13.226 1.00 89.88 118 ALA A CA 1
ATOM 976 C C . ALA A 1 118 ? 14.005 -10.142 -12.009 1.00 89.88 118 ALA A C 1
ATOM 978 O O . ALA A 1 118 ? 13.396 -11.152 -11.651 1.00 89.88 118 ALA A O 1
ATOM 979 N N . ASP A 1 119 ? 15.096 -9.715 -11.358 1.00 94.50 119 ASP A N 1
ATOM 980 C CA . ASP A 1 119 ? 15.861 -10.537 -10.400 1.00 94.50 119 ASP A CA 1
ATOM 981 C C . ASP A 1 119 ? 15.002 -11.110 -9.264 1.00 94.50 119 ASP A C 1
ATOM 983 O O . ASP A 1 119 ? 15.166 -12.266 -8.861 1.00 94.50 119 ASP A O 1
ATOM 987 N N . LYS A 1 120 ? 14.059 -10.311 -8.751 1.00 96.81 120 LYS A N 1
ATOM 988 C CA . LYS A 1 120 ? 13.127 -10.700 -7.680 1.00 96.81 120 LYS A CA 1
ATOM 989 C C . LYS A 1 120 ? 11.673 -10.791 -8.130 1.00 96.81 120 LYS A C 1
ATOM 991 O O . LYS A 1 120 ? 10.799 -11.097 -7.319 1.00 96.81 120 LYS A O 1
ATOM 996 N N . PHE A 1 121 ? 11.409 -10.592 -9.417 1.00 95.12 121 PHE A N 1
ATOM 997 C CA . PHE A 1 121 ? 10.055 -10.588 -9.959 1.00 95.12 121 PHE A CA 1
ATOM 998 C C . PHE A 1 121 ? 9.387 -11.963 -9.836 1.00 95.12 121 PHE A C 1
ATOM 1000 O O . PHE A 1 121 ? 8.294 -12.088 -9.289 1.00 95.12 121 PHE A O 1
ATOM 1007 N N . GLU A 1 122 ? 10.076 -13.027 -10.250 1.00 93.81 122 GLU A N 1
ATOM 1008 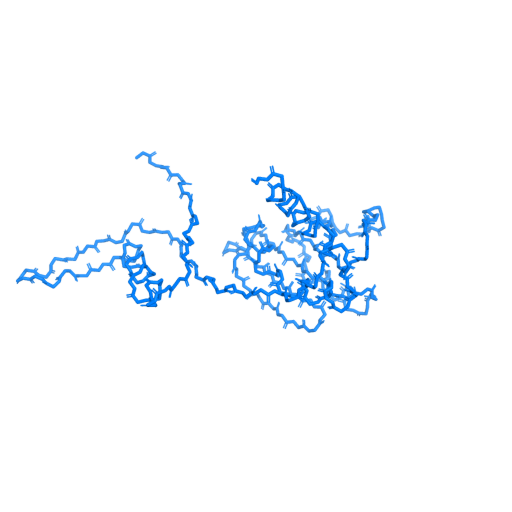C CA . GLU A 1 122 ? 9.549 -14.398 -10.164 1.00 93.81 122 GLU A CA 1
ATOM 1009 C C . GLU A 1 122 ? 9.349 -14.866 -8.713 1.00 93.81 122 GLU A C 1
ATOM 1011 O O . GLU A 1 122 ? 8.445 -15.650 -8.410 1.00 93.81 122 GLU A O 1
ATOM 1016 N N . GLU A 1 123 ? 10.179 -14.378 -7.787 1.00 95.81 123 GLU A N 1
ATOM 1017 C CA . GLU A 1 123 ? 9.998 -14.610 -6.352 1.00 95.81 123 GLU A CA 1
ATOM 1018 C C . GLU A 1 123 ? 8.700 -13.961 -5.855 1.00 95.81 123 GLU A C 1
ATOM 1020 O O . GLU A 1 123 ? 7.894 -14.621 -5.195 1.00 95.81 123 GLU A O 1
ATOM 1025 N N . LEU A 1 124 ? 8.462 -12.701 -6.230 1.00 96.38 124 LEU A N 1
ATOM 1026 C CA . LEU A 1 124 ? 7.241 -11.974 -5.901 1.00 96.38 124 LEU A CA 1
ATOM 1027 C C . LEU A 1 124 ? 5.999 -12.669 -6.474 1.00 96.38 124 LEU A C 1
ATOM 1029 O O . LEU A 1 124 ? 5.042 -12.921 -5.743 1.00 96.38 124 LEU A O 1
ATOM 1033 N N . VAL A 1 125 ? 6.022 -13.047 -7.754 1.00 94.69 125 VAL A N 1
ATOM 1034 C CA . VAL A 1 125 ? 4.904 -13.732 -8.427 1.00 94.69 125 VAL A CA 1
ATOM 1035 C C . VAL A 1 125 ? 4.524 -15.029 -7.705 1.00 94.69 125 VAL A C 1
ATOM 1037 O O . VAL A 1 125 ? 3.337 -15.311 -7.517 1.00 94.69 125 VAL A O 1
ATOM 1040 N N . LYS A 1 126 ? 5.504 -15.803 -7.217 1.00 93.88 126 LYS A N 1
ATOM 1041 C CA . LYS A 1 126 ? 5.242 -17.023 -6.431 1.00 93.88 126 LYS A CA 1
ATOM 1042 C C . LYS A 1 126 ? 4.470 -16.742 -5.139 1.00 93.88 126 LYS A C 1
ATOM 1044 O O . LYS A 1 126 ? 3.620 -17.553 -4.771 1.00 93.88 126 LYS A O 1
ATOM 1049 N N . LYS A 1 127 ? 4.706 -15.601 -4.482 1.00 93.88 127 LYS A N 1
ATOM 1050 C CA . LYS A 1 127 ? 3.989 -15.177 -3.259 1.00 93.88 127 LYS A CA 1
ATOM 1051 C C . LYS A 1 127 ? 2.532 -14.758 -3.517 1.00 93.88 127 LYS A C 1
ATOM 1053 O O . LYS A 1 127 ? 1.741 -14.663 -2.577 1.00 93.88 127 LYS A O 1
ATOM 1058 N N . MET A 1 128 ? 2.175 -14.528 -4.781 1.00 90.44 128 MET A N 1
ATOM 1059 C CA . MET A 1 128 ? 0.834 -14.126 -5.228 1.00 90.44 128 MET A CA 1
ATOM 1060 C C . MET A 1 128 ? -0.001 -15.299 -5.754 1.00 90.44 128 MET A C 1
ATOM 1062 O O . MET A 1 128 ? -1.110 -15.112 -6.259 1.00 90.44 128 MET A O 1
ATOM 1066 N N . LYS A 1 129 ? 0.527 -16.523 -5.689 1.00 80.19 129 LYS A N 1
ATOM 1067 C CA . LYS A 1 129 ? -0.112 -17.697 -6.280 1.00 80.19 129 LYS A CA 1
ATOM 1068 C C . LYS A 1 129 ? -1.453 -17.986 -5.588 1.00 80.19 129 LYS A C 1
ATOM 1070 O O . LYS A 1 129 ? -1.497 -18.154 -4.376 1.00 80.19 129 LYS A O 1
ATOM 1075 N N . ASN A 1 130 ? -2.520 -18.112 -6.384 1.00 82.50 130 ASN A N 1
ATOM 1076 C CA . ASN A 1 130 ? -3.903 -18.446 -5.988 1.00 82.50 130 ASN A CA 1
ATOM 1077 C C . ASN A 1 130 ? -4.755 -17.318 -5.384 1.00 82.50 130 ASN A C 1
ATOM 1079 O O . ASN A 1 130 ? -5.950 -17.521 -5.180 1.00 82.50 130 ASN A O 1
ATOM 1083 N N . GLU A 1 131 ? -4.196 -16.137 -5.142 1.00 87.44 131 GLU A N 1
ATOM 1084 C CA . GLU A 1 131 ? -4.943 -15.003 -4.589 1.00 87.44 131 GLU A CA 1
ATOM 1085 C C . GLU A 1 131 ? -5.231 -13.971 -5.673 1.00 87.44 131 GLU A C 1
ATOM 1087 O O . GLU A 1 131 ? -4.442 -13.800 -6.602 1.00 87.44 131 GLU A O 1
ATOM 1092 N N . LYS A 1 132 ? -6.378 -13.288 -5.596 1.00 95.81 132 LYS A N 1
ATOM 1093 C CA . LYS A 1 132 ? -6.671 -12.216 -6.548 1.00 95.81 132 LYS A CA 1
ATOM 1094 C C . LYS A 1 132 ? -5.712 -11.057 -6.278 1.00 95.81 132 LYS A C 1
ATOM 1096 O O . LYS A 1 132 ? -5.816 -10.424 -5.232 1.00 95.81 132 LYS A O 1
ATOM 1101 N N . THR A 1 133 ? -4.832 -10.759 -7.222 1.00 97.00 133 THR A N 1
ATOM 1102 C CA . THR A 1 133 ? -3.750 -9.794 -7.029 1.00 97.00 133 THR A CA 1
ATOM 1103 C C . THR A 1 133 ? -3.774 -8.714 -8.094 1.00 97.00 133 THR A C 1
ATOM 1105 O O . THR A 1 133 ? -3.929 -9.010 -9.278 1.00 97.00 133 THR A O 1
ATOM 1108 N N . VAL A 1 134 ? -3.569 -7.467 -7.678 1.00 97.38 134 VAL A N 1
ATOM 1109 C CA . VAL A 1 134 ? -3.151 -6.385 -8.578 1.00 97.38 134 VAL A CA 1
ATOM 1110 C C . VAL A 1 134 ? -1.660 -6.149 -8.350 1.00 97.38 134 VAL A C 1
ATOM 1112 O O . VAL A 1 134 ? -1.249 -5.844 -7.232 1.00 97.38 134 VAL A O 1
ATOM 1115 N N . LEU A 1 135 ? -0.847 -6.377 -9.378 1.00 97.06 135 LEU A N 1
ATOM 1116 C CA . LEU A 1 135 ? 0.602 -6.221 -9.350 1.00 97.06 135 LEU A CA 1
ATOM 1117 C C . LEU A 1 135 ? 0.982 -4.973 -10.149 1.00 97.06 135 LEU A C 1
ATOM 1119 O O . LEU A 1 135 ? 0.858 -4.943 -11.371 1.00 97.06 135 LEU A O 1
ATOM 1123 N N . TYR A 1 136 ? 1.444 -3.958 -9.433 1.00 97.00 136 TYR A N 1
ATOM 1124 C CA . TYR A 1 136 ? 2.006 -2.739 -9.986 1.00 97.00 136 TYR A CA 1
ATOM 1125 C C . TYR A 1 136 ? 3.477 -2.967 -10.296 1.00 97.00 136 TYR A C 1
ATOM 1127 O O . TYR A 1 136 ? 4.220 -3.455 -9.444 1.00 97.00 136 TYR A O 1
ATOM 1135 N N . VAL A 1 137 ? 3.905 -2.627 -11.503 1.00 95.81 137 VAL A N 1
ATOM 1136 C CA . VAL A 1 137 ? 5.286 -2.821 -11.945 1.00 95.81 137 VAL A CA 1
ATOM 1137 C C . VAL A 1 137 ? 5.867 -1.473 -12.329 1.00 95.81 137 VAL A C 1
ATOM 1139 O O . VAL A 1 137 ? 5.272 -0.743 -13.120 1.00 95.81 137 VAL A O 1
ATOM 1142 N N . PHE A 1 138 ? 7.013 -1.139 -11.737 1.00 95.12 138 PHE A N 1
ATOM 1143 C CA . PHE A 1 138 ? 7.735 0.078 -12.067 1.00 95.12 138 PHE A CA 1
ATOM 1144 C C . PHE A 1 138 ? 8.182 0.074 -13.535 1.00 95.12 138 PHE A C 1
ATOM 1146 O O . PHE A 1 138 ? 8.831 -0.868 -13.993 1.00 95.12 138 PHE A O 1
ATOM 1153 N N . SER A 1 139 ? 7.874 1.150 -14.254 1.00 91.88 139 SER A N 1
ATOM 1154 C CA . SER A 1 139 ? 8.293 1.377 -15.635 1.00 91.88 139 SER A CA 1
ATOM 1155 C C . SER A 1 139 ? 8.351 2.872 -15.963 1.00 91.88 139 SER A C 1
ATOM 1157 O O . SER A 1 139 ? 7.661 3.701 -15.369 1.00 91.88 139 SER A O 1
ATOM 1159 N N . TYR A 1 140 ? 9.152 3.242 -16.967 1.00 85.81 140 TYR A N 1
ATOM 1160 C CA . TYR A 1 140 ? 9.204 4.626 -17.470 1.00 85.81 140 TYR A CA 1
ATOM 1161 C C . TYR A 1 140 ? 8.042 5.002 -18.398 1.00 85.81 140 TYR A C 1
ATOM 1163 O O . TYR A 1 140 ? 7.940 6.151 -18.818 1.00 85.81 140 TYR A O 1
ATOM 1171 N N . GLY A 1 141 ? 7.171 4.053 -18.725 1.00 84.06 141 GLY A N 1
ATOM 1172 C CA . GLY A 1 141 ? 6.017 4.268 -19.587 1.00 84.06 141 GLY A CA 1
ATOM 1173 C C . GLY A 1 141 ? 5.010 3.136 -19.461 1.00 84.06 141 GLY A C 1
ATOM 1174 O O . GLY A 1 141 ? 5.157 2.255 -18.612 1.00 84.06 141 GLY A O 1
ATOM 1175 N N . VAL A 1 142 ? 4.001 3.155 -20.327 1.00 86.12 142 VAL A N 1
ATOM 1176 C CA . VAL A 1 142 ? 2.925 2.161 -20.309 1.00 86.12 142 VAL A CA 1
ATOM 1177 C C . VAL A 1 142 ? 3.489 0.770 -20.580 1.00 86.12 142 VAL A C 1
ATOM 1179 O O . VAL A 1 142 ? 4.205 0.546 -21.557 1.00 86.12 142 VAL A O 1
ATOM 1182 N N . ILE A 1 143 ? 3.145 -0.171 -19.708 1.00 88.50 143 ILE A N 1
ATOM 1183 C CA . ILE A 1 143 ? 3.557 -1.563 -19.843 1.00 88.50 143 ILE A CA 1
ATOM 1184 C C .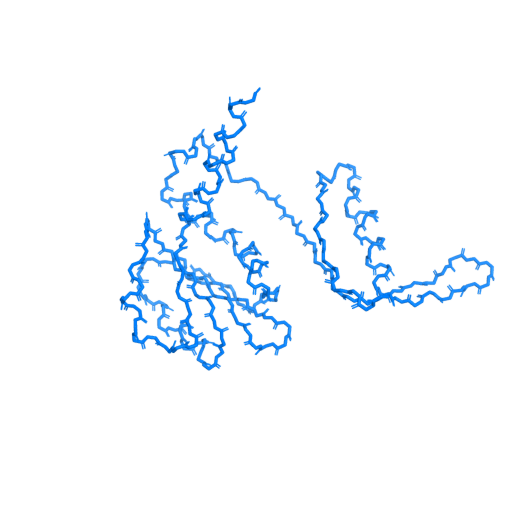 ILE A 1 143 ? 2.646 -2.270 -20.843 1.00 88.50 143 ILE A C 1
ATOM 1186 O O . ILE A 1 143 ? 1.419 -2.228 -20.728 1.00 88.50 143 ILE A O 1
ATOM 1190 N N . ASP A 1 144 ? 3.249 -3.000 -21.781 1.00 89.88 144 ASP A N 1
ATOM 1191 C CA . ASP A 1 144 ? 2.503 -3.942 -22.605 1.00 89.88 144 ASP A CA 1
ATOM 1192 C C . ASP A 1 144 ? 2.076 -5.156 -21.762 1.00 89.88 144 ASP A C 1
ATOM 1194 O O . ASP A 1 144 ? 2.868 -6.051 -21.448 1.00 89.88 144 ASP A O 1
ATOM 1198 N N . LYS A 1 145 ? 0.792 -5.183 -21.387 1.00 89.62 145 LYS A N 1
ATOM 1199 C CA . LYS A 1 145 ? 0.196 -6.244 -20.560 1.00 89.62 145 LYS A CA 1
ATOM 1200 C C . LYS A 1 145 ? 0.265 -7.621 -21.240 1.00 89.62 145 LYS A C 1
ATOM 1202 O O . LYS A 1 145 ? 0.185 -8.639 -20.550 1.00 89.62 145 LYS A O 1
ATOM 1207 N N . GLU A 1 146 ? 0.459 -7.680 -22.559 1.00 89.62 146 GLU A N 1
ATOM 1208 C CA . GLU A 1 146 ? 0.637 -8.925 -23.315 1.00 89.62 146 GLU A CA 1
ATOM 1209 C C . GLU A 1 146 ? 1.887 -9.704 -22.881 1.00 89.62 146 GLU A C 1
ATOM 1211 O O . GLU A 1 146 ? 1.861 -10.938 -22.842 1.00 89.62 146 GLU A O 1
ATOM 1216 N N . LEU A 1 147 ? 2.946 -9.000 -22.461 1.00 89.00 147 LEU A N 1
ATOM 1217 C CA . LEU A 1 147 ? 4.200 -9.599 -21.987 1.00 89.00 147 LEU A CA 1
ATOM 1218 C C . LEU A 1 147 ? 4.016 -10.443 -20.717 1.00 89.00 147 LEU A C 1
ATOM 1220 O O . LEU A 1 147 ? 4.822 -11.324 -20.431 1.00 89.00 147 LEU A O 1
ATOM 1224 N N . PHE A 1 148 ? 2.924 -10.223 -19.984 1.00 90.75 148 PHE A N 1
ATOM 1225 C CA . PHE A 1 148 ? 2.632 -10.873 -18.710 1.00 90.75 148 PHE A CA 1
ATOM 1226 C C . PHE A 1 148 ? 1.545 -11.949 -18.819 1.00 90.75 148 PHE A C 1
ATOM 1228 O O . PHE A 1 148 ? 1.070 -12.458 -17.806 1.00 90.75 148 PHE A O 1
ATOM 1235 N N . LYS A 1 149 ? 1.162 -12.362 -20.037 1.00 89.06 149 LYS A N 1
ATOM 1236 C CA . LYS A 1 149 ? 0.156 -13.420 -20.263 1.00 89.06 149 LYS A CA 1
ATOM 1237 C C . LYS A 1 149 ? 0.507 -14.777 -19.660 1.00 89.06 149 LYS A C 1
ATOM 1239 O O . LYS A 1 149 ? -0.381 -15.604 -19.463 1.00 89.06 149 LYS A O 1
ATOM 1244 N N . TYR A 1 150 ? 1.788 -15.013 -19.390 1.00 89.88 150 TYR A N 1
ATOM 1245 C CA . TYR A 1 150 ? 2.261 -16.224 -18.726 1.00 89.88 150 TYR A CA 1
ATOM 1246 C C . TYR A 1 150 ? 1.888 -16.268 -17.234 1.00 89.88 150 TYR A C 1
ATOM 1248 O O . TYR A 1 150 ? 1.915 -17.341 -16.627 1.00 89.88 150 TYR A O 1
ATOM 1256 N N . LEU A 1 151 ? 1.530 -15.124 -16.639 1.00 91.38 151 LEU A N 1
ATOM 1257 C CA . LEU A 1 151 ? 1.065 -15.047 -15.262 1.00 91.38 151 LEU A CA 1
ATOM 1258 C C . LEU A 1 151 ? -0.331 -15.665 -15.111 1.00 91.38 151 LEU A C 1
ATOM 1260 O O . LEU A 1 151 ? -1.132 -15.744 -16.043 1.00 91.38 151 LEU A O 1
ATOM 1264 N N . GLY A 1 152 ? -0.638 -16.114 -13.894 1.00 87.44 152 GLY A N 1
ATOM 1265 C CA . GLY A 1 152 ? -1.952 -16.665 -13.582 1.00 87.44 152 GLY A CA 1
ATOM 1266 C C . GLY A 1 152 ? -3.063 -15.629 -13.773 1.00 87.44 152 GLY A C 1
ATOM 1267 O O . GLY A 1 152 ? -2.892 -14.457 -13.454 1.00 87.44 152 GLY A O 1
ATOM 1268 N N . LYS A 1 153 ? -4.250 -16.076 -14.212 1.00 91.50 153 LYS A N 1
ATOM 1269 C CA . LYS A 1 153 ? -5.448 -15.223 -14.405 1.00 91.50 153 LYS A CA 1
ATOM 1270 C C . LYS A 1 153 ? -5.908 -14.485 -13.138 1.00 91.50 153 LYS A C 1
ATOM 1272 O O . LYS A 1 153 ? -6.784 -13.629 -13.204 1.00 91.50 153 LYS A O 1
ATOM 1277 N N . ASN A 1 154 ? -5.376 -14.864 -11.980 1.00 93.31 154 ASN A N 1
ATOM 1278 C CA . ASN A 1 154 ? -5.606 -14.201 -10.706 1.00 93.31 154 ASN A CA 1
ATOM 1279 C C . ASN A 1 154 ? -4.809 -12.892 -10.559 1.00 93.31 154 ASN A C 1
ATOM 1281 O O . ASN A 1 154 ? -5.149 -12.107 -9.679 1.00 93.31 154 ASN A O 1
ATOM 1285 N N . ILE A 1 155 ? -3.792 -12.654 -11.396 1.00 95.69 155 ILE A N 1
ATOM 1286 C CA . ILE A 1 155 ? -2.931 -11.470 -11.360 1.00 95.69 155 ILE A CA 1
ATOM 1287 C C . ILE A 1 155 ? -3.353 -10.493 -12.461 1.00 95.69 155 ILE A C 1
ATOM 1289 O O . ILE A 1 155 ? -3.467 -10.857 -13.627 1.00 95.69 155 ILE A O 1
ATOM 1293 N N . THR A 1 156 ? -3.582 -9.240 -12.080 1.00 95.56 156 THR A N 1
ATOM 1294 C CA . THR A 1 156 ? -3.781 -8.105 -12.991 1.00 95.56 156 THR A CA 1
ATOM 1295 C C . THR A 1 156 ? -2.564 -7.197 -12.910 1.00 95.56 156 THR A C 1
ATOM 1297 O O . THR A 1 156 ? -2.151 -6.858 -11.805 1.00 95.56 156 THR A O 1
ATOM 1300 N N . ILE A 1 157 ? -1.993 -6.823 -14.054 1.00 95.56 157 ILE A N 1
ATOM 1301 C CA . ILE A 1 157 ? -0.819 -5.945 -14.129 1.00 95.56 157 ILE A CA 1
ATOM 1302 C C . ILE A 1 157 ? -1.260 -4.501 -14.342 1.00 95.56 157 ILE A C 1
ATOM 1304 O O . ILE A 1 157 ? -2.122 -4.236 -15.185 1.00 95.56 157 ILE A O 1
ATOM 1308 N N . GLU A 1 158 ? -0.634 -3.590 -13.606 1.00 95.44 158 GLU A N 1
ATOM 1309 C CA . GLU A 1 158 ? -0.722 -2.142 -13.794 1.00 95.44 158 GLU A CA 1
ATOM 1310 C C 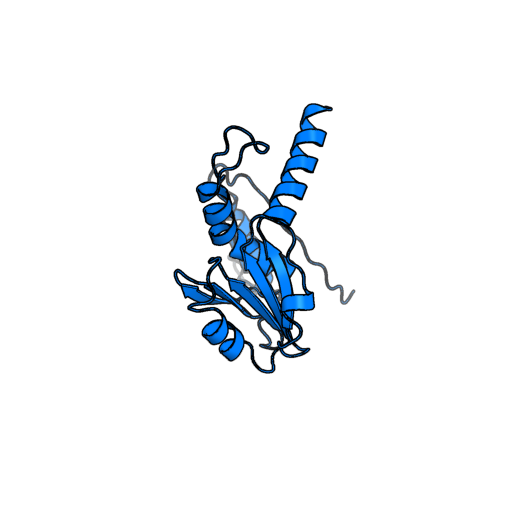. GLU A 1 158 ? 0.686 -1.534 -13.810 1.00 95.44 158 GLU A C 1
ATOM 1312 O O . GLU A 1 158 ? 1.603 -2.049 -13.168 1.00 95.44 158 GLU A O 1
ATOM 1317 N N . ASP A 1 159 ? 0.865 -0.450 -14.556 1.00 94.25 159 ASP A N 1
ATOM 1318 C CA . ASP A 1 159 ? 2.105 0.322 -14.593 1.00 94.25 159 ASP A CA 1
ATOM 1319 C C . ASP A 1 159 ? 2.131 1.426 -13.525 1.00 94.25 159 ASP A C 1
ATOM 1321 O O . ASP A 1 159 ? 1.101 1.908 -13.044 1.00 94.25 159 ASP A O 1
ATOM 1325 N N . ILE A 1 160 ? 3.339 1.801 -13.109 1.00 94.38 160 ILE A N 1
ATOM 1326 C CA . ILE A 1 160 ? 3.603 2.873 -12.145 1.00 94.38 160 ILE A CA 1
ATOM 1327 C C . ILE A 1 160 ? 5.017 3.433 -12.406 1.00 94.38 160 ILE A C 1
ATOM 1329 O O . ILE A 1 160 ? 5.877 2.658 -12.816 1.00 94.38 160 ILE A O 1
ATOM 1333 N N . PRO A 1 161 ? 5.330 4.731 -12.197 1.00 92.62 161 PRO A N 1
ATOM 1334 C CA . PRO A 1 161 ? 4.537 5.814 -11.607 1.00 92.62 161 PRO A CA 1
ATOM 1335 C C . PRO A 1 161 ? 3.706 6.661 -12.567 1.00 92.62 161 PRO A C 1
ATOM 1337 O O . PRO A 1 161 ? 3.018 7.561 -12.087 1.00 92.62 161 PRO A O 1
ATOM 1340 N N . GLU A 1 162 ? 3.743 6.419 -13.879 1.00 90.38 162 GLU A N 1
ATOM 1341 C CA . GLU A 1 162 ? 3.157 7.349 -14.858 1.00 90.38 162 GLU A CA 1
ATOM 1342 C C . GLU A 1 162 ? 1.680 7.709 -14.584 1.00 90.38 162 GLU A C 1
ATOM 1344 O O . GLU A 1 162 ? 1.391 8.906 -14.546 1.00 90.38 162 GLU A O 1
ATOM 1349 N N . PRO A 1 163 ? 0.775 6.771 -14.226 1.00 90.00 163 PRO A N 1
ATOM 1350 C CA . PRO A 1 163 ? -0.614 7.121 -13.911 1.00 90.00 163 PRO A CA 1
ATOM 1351 C C . PRO A 1 163 ? -0.765 8.088 -12.725 1.00 90.00 163 PRO A C 1
ATOM 1353 O O . PRO A 1 163 ? -1.686 8.901 -12.683 1.00 90.00 163 PRO A O 1
ATOM 1356 N N . ILE A 1 164 ? 0.140 8.030 -11.742 1.00 88.75 164 ILE A N 1
ATOM 1357 C CA . ILE A 1 164 ? 0.149 8.970 -10.610 1.00 88.75 164 ILE A CA 1
ATOM 1358 C C . ILE A 1 164 ? 0.614 10.353 -11.082 1.00 88.75 164 ILE A C 1
ATOM 1360 O O . ILE A 1 164 ? 0.052 11.374 -10.682 1.00 88.75 164 ILE A O 1
ATOM 1364 N N . LEU A 1 165 ? 1.632 10.392 -11.944 1.00 87.75 165 LEU A N 1
ATOM 1365 C CA . LEU A 1 165 ? 2.170 11.635 -12.494 1.00 87.75 165 LEU A CA 1
ATOM 1366 C C . LEU A 1 165 ? 1.154 12.364 -13.370 1.00 87.75 165 LEU A C 1
ATOM 1368 O O . LEU A 1 165 ? 1.040 13.585 -13.269 1.00 87.75 165 LEU A O 1
ATOM 1372 N N . GLU A 1 166 ? 0.394 11.634 -14.184 1.00 87.31 166 GLU A N 1
ATOM 1373 C CA . GLU A 1 166 ? -0.681 12.188 -15.010 1.00 87.31 166 GLU A CA 1
ATOM 1374 C C . GLU A 1 166 ? -1.737 12.902 -14.160 1.00 87.31 166 GLU A C 1
ATOM 1376 O O . GLU A 1 166 ? -2.025 14.074 -14.408 1.00 87.31 166 GLU A O 1
ATOM 1381 N N . ILE A 1 167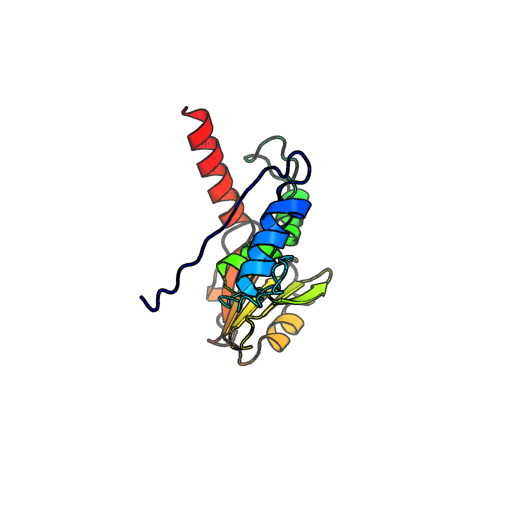 ? -2.211 12.265 -13.084 1.00 86.00 167 ILE A N 1
ATOM 1382 C CA . ILE A 1 167 ? -3.174 12.874 -12.151 1.00 86.00 167 ILE A CA 1
ATOM 1383 C C . ILE A 1 167 ? -2.625 14.184 -11.577 1.00 86.00 167 ILE A C 1
ATOM 1385 O O . ILE A 1 167 ? -3.330 15.193 -11.506 1.00 86.00 167 ILE A O 1
ATOM 1389 N N . TYR A 1 168 ? -1.356 14.212 -11.167 1.00 82.94 168 TYR A N 1
ATOM 1390 C CA . TYR A 1 168 ? -0.784 15.439 -10.624 1.00 82.94 168 TYR A CA 1
ATOM 1391 C C . TYR A 1 168 ? -0.578 16.535 -11.681 1.00 82.94 168 TYR A C 1
ATOM 1393 O O . TYR A 1 168 ? -0.725 17.718 -11.359 1.00 82.94 168 TYR A O 1
ATOM 1401 N N . ARG A 1 169 ? -0.252 16.181 -12.933 1.00 83.94 169 ARG A N 1
ATOM 1402 C CA . ARG A 1 169 ? -0.192 17.145 -14.046 1.00 83.94 169 ARG A CA 1
ATOM 1403 C C . ARG A 1 169 ? -1.560 17.785 -14.277 1.00 83.94 169 ARG A C 1
ATOM 1405 O O . ARG A 1 169 ? -1.639 19.009 -14.346 1.00 83.94 169 ARG A O 1
ATOM 1412 N N . GLU A 1 170 ? -2.629 16.990 -14.303 1.00 83.06 170 GLU A N 1
ATOM 1413 C CA . GLU A 1 170 ? -4.008 17.478 -14.455 1.00 83.06 170 GLU A CA 1
ATOM 1414 C C . GLU A 1 170 ? -4.418 18.440 -13.329 1.00 83.06 170 GLU A C 1
ATOM 1416 O O . GLU A 1 170 ? -4.962 19.520 -13.586 1.00 83.06 170 GLU A O 1
ATOM 1421 N N . ILE A 1 171 ? -4.108 18.091 -12.075 1.00 80.50 171 ILE A N 1
ATOM 1422 C CA . ILE A 1 171 ? -4.392 18.949 -10.915 1.00 80.50 171 ILE A CA 1
ATOM 1423 C C . ILE A 1 171 ? -3.638 20.279 -11.031 1.00 80.50 171 ILE A C 1
ATOM 1425 O O . ILE A 1 171 ? -4.228 21.340 -10.824 1.00 80.50 171 ILE A O 1
ATOM 1429 N N . ASN A 1 172 ? -2.353 20.244 -11.390 1.00 73.12 172 ASN A N 1
ATOM 1430 C CA . ASN A 1 172 ? -1.539 21.452 -11.529 1.00 73.12 172 ASN A CA 1
ATOM 1431 C C . ASN A 1 172 ? -2.015 22.365 -12.664 1.00 73.12 172 ASN A C 1
ATOM 1433 O O . ASN A 1 172 ? -2.009 23.583 -12.495 1.00 73.12 172 ASN A O 1
ATOM 1437 N N . LEU A 1 173 ? -2.439 21.805 -13.801 1.00 69.69 173 LEU A N 1
ATOM 1438 C CA . LEU A 1 173 ? -3.043 22.581 -14.890 1.00 69.69 173 LEU A CA 1
ATOM 1439 C C . LEU A 1 173 ? -4.318 23.283 -14.410 1.00 69.69 173 LEU A C 1
ATOM 1441 O O . LEU A 1 173 ? -4.444 24.496 -14.541 1.00 69.69 173 LEU A O 1
ATOM 1445 N N . THR A 1 174 ? -5.188 22.549 -13.714 1.00 65.38 174 THR A N 1
ATOM 1446 C CA . THR A 1 174 ? -6.448 23.085 -13.173 1.00 65.38 174 THR A CA 1
ATOM 1447 C C . THR A 1 174 ? -6.240 24.228 -12.169 1.00 65.38 174 THR A C 1
ATOM 1449 O O . THR A 1 174 ? -7.108 25.086 -12.019 1.00 65.38 174 THR A O 1
ATOM 1452 N N . ILE A 1 175 ? -5.115 24.239 -11.444 1.00 63.62 175 ILE A N 1
ATOM 1453 C CA . ILE A 1 175 ? -4.769 25.314 -10.502 1.00 63.62 175 ILE A CA 1
ATOM 1454 C C . ILE A 1 175 ? -4.211 26.538 -11.235 1.00 63.62 175 ILE A C 1
ATOM 1456 O O . ILE A 1 175 ? -4.507 27.652 -10.824 1.00 63.62 175 ILE A O 1
ATOM 1460 N N . LYS A 1 176 ? -3.424 26.353 -12.303 1.00 59.50 176 LYS A N 1
ATOM 1461 C CA . LYS A 1 176 ? -2.868 27.466 -13.096 1.00 59.50 176 LYS A CA 1
ATOM 1462 C C . LYS A 1 176 ? -3.937 28.251 -13.859 1.00 59.50 176 LYS A C 1
ATOM 1464 O O . LYS A 1 176 ? -3.732 29.432 -14.118 1.00 59.50 176 LYS A O 1
ATOM 1469 N N . ASP A 1 177 ? -5.046 27.601 -14.200 1.00 56.84 177 ASP A N 1
ATOM 1470 C CA . ASP A 1 177 ? -6.174 28.210 -14.914 1.00 56.84 177 ASP A CA 1
ATOM 1471 C C . ASP A 1 177 ? -7.170 28.947 -13.986 1.00 56.84 177 ASP A C 1
ATOM 1473 O O . ASP A 1 177 ? -8.215 29.411 -14.450 1.00 56.84 177 ASP A O 1
ATOM 1477 N N . LYS A 1 178 ? -6.876 29.052 -12.681 1.00 48.06 178 LYS A N 1
ATOM 1478 C CA . LYS A 1 178 ? -7.660 29.796 -11.678 1.00 48.06 178 LYS A CA 1
ATOM 1479 C C . LYS A 1 178 ? -6.903 31.009 -11.156 1.00 48.06 178 LYS A C 1
ATOM 1481 O O . LYS A 1 178 ? -7.589 32.025 -10.906 1.00 48.06 178 LYS A O 1
#